Protein AF-A0A0B1T3U5-F1 (afdb_monomer_lite)

Foldseek 3Di:
DAPPVRHDDDPDLVSCCVVPNDLVSLQVVLVVVLVVVDDPVQVVCCVPVVGGQDDLVSLCSDQNPSHSNPDPVVSVVSVVVVVCVVDPPPDDPVVCVVVVVVVVVVVVVVVVVVVVVVVVVVVVVQADDEDEDEEDEDDDDPPPEDEEEDHEYEQYEYEDEYQEDDEYEYDEYEQYEYEYEYQYYAEYEYEEYENYEYAYEYQEDHEYEYYEYENYEYHYEYQDDAEYEYDEYELYEYEYEYQEDYEYEYDEYENYEYEYEYQADDEYHDDEYYNYEYEYEYAHDDDYDDDDYDNYYYHYDYPPPD

Sequence (306 aa):
MRGKDGTPLYFTKKNVTDLFGDPEKHKIETFESLDKSYTPEQKDDLDKQGYAFLDDKQLDIVYGANSPYKKKDSLRMFKKMRRLRDDPHHMSTIGLAILCLQLWSLFSSIRALAEAKKFRVRQKDIVSSPFILSPLTFASEPLSNTFIVLSPLVLSPITLSPAVLGPIILSPWVFIPLVLSPRVLSPLIVSPLIFSPIILSPLVLHPLILVPGIFNPIVLSPLVLSPFILSPQVFTPVILSPMVLNPLILTPMAGSPLILSPFVLSPIILSPQFLFAVVLSPYALSPLVESKLIASEVVLSPSWLS

Structure (mmCIF, N/CA/C/O backbone):
data_AF-A0A0B1T3U5-F1
#
_entry.id   AF-A0A0B1T3U5-F1
#
loop_
_atom_site.group_PDB
_atom_site.id
_atom_site.type_symbol
_atom_site.label_atom_id
_atom_site.label_alt_id
_atom_site.label_comp_id
_atom_site.label_asym_id
_atom_site.label_entity_id
_atom_site.label_seq_id
_atom_site.pdbx_PDB_ins_code
_atom_site.Cartn_x
_atom_site.Cartn_y
_atom_site.Cartn_z
_atom_site.occupancy
_atom_site.B_iso_or_equiv
_atom_site.auth_seq_id
_atom_site.auth_comp_id
_atom_site.auth_asym_id
_atom_site.auth_atom_id
_atom_site.pdbx_PDB_model_num
ATOM 1 N N . MET A 1 1 ? -23.174 17.911 22.497 1.00 48.41 1 MET A N 1
ATOM 2 C CA . MET A 1 1 ? -24.419 17.747 21.713 1.00 48.41 1 MET A CA 1
ATOM 3 C C . MET A 1 1 ? -25.377 18.857 22.118 1.00 48.41 1 MET A C 1
ATOM 5 O O . MET A 1 1 ? -25.485 19.126 23.309 1.00 48.41 1 MET A O 1
ATOM 9 N N . ARG A 1 2 ? -25.988 19.562 21.163 1.00 49.97 2 ARG A N 1
ATOM 10 C CA . ARG A 1 2 ? -27.007 20.592 21.434 1.00 49.97 2 ARG A CA 1
ATOM 11 C C . ARG A 1 2 ? -28.365 20.036 21.008 1.00 49.97 2 ARG A C 1
ATOM 13 O O . ARG A 1 2 ? -28.418 19.312 20.015 1.00 49.97 2 ARG A O 1
ATOM 20 N N . GLY A 1 3 ? -29.410 20.299 21.791 1.00 58.47 3 GLY A N 1
ATOM 21 C CA . GLY A 1 3 ? -30.776 19.881 21.456 1.00 58.47 3 GLY A CA 1
ATOM 22 C C . GLY A 1 3 ? -31.325 20.643 20.245 1.00 58.47 3 GLY A C 1
ATOM 23 O O . GLY A 1 3 ? -30.671 21.564 19.750 1.00 58.47 3 GLY A O 1
ATOM 24 N N . LYS A 1 4 ? -32.537 20.291 19.787 1.00 54.88 4 LYS A N 1
ATOM 25 C CA . LYS A 1 4 ? -33.240 21.005 18.698 1.00 54.88 4 LYS A CA 1
ATOM 26 C C . LYS A 1 4 ? -33.392 22.513 18.963 1.00 54.88 4 LYS A C 1
ATOM 28 O O . LYS A 1 4 ? -33.436 23.280 18.010 1.00 54.88 4 LYS A O 1
ATOM 33 N N . ASP A 1 5 ? -33.337 22.924 20.229 1.00 60.47 5 ASP A N 1
ATOM 34 C CA . ASP A 1 5 ? -33.494 24.315 20.673 1.00 60.47 5 ASP A CA 1
ATOM 35 C C . ASP A 1 5 ? -32.151 25.048 20.886 1.00 60.47 5 ASP A C 1
ATOM 37 O O . ASP A 1 5 ? -32.096 26.125 21.474 1.00 60.47 5 ASP A O 1
ATOM 41 N N . GLY A 1 6 ? -31.027 24.461 20.453 1.00 58.41 6 GLY A N 1
ATOM 42 C CA . GLY A 1 6 ? -29.706 25.103 20.499 1.00 58.41 6 GLY A CA 1
ATOM 43 C C . GLY A 1 6 ? -29.059 25.195 21.889 1.00 58.41 6 GLY A C 1
ATOM 44 O O . GLY A 1 6 ? -27.899 25.608 21.993 1.00 58.41 6 GLY A O 1
ATOM 45 N N . THR A 1 7 ? -29.745 24.758 22.946 1.00 58.41 7 THR A N 1
ATOM 46 C CA . THR A 1 7 ? -29.208 24.680 24.309 1.00 58.41 7 THR A CA 1
ATOM 47 C C . THR A 1 7 ? -28.202 23.525 24.449 1.00 58.41 7 THR A C 1
ATOM 49 O O . THR A 1 7 ? -28.396 22.439 23.882 1.00 58.41 7 THR A O 1
ATOM 52 N N . PRO A 1 8 ? -27.078 23.730 25.167 1.00 55.16 8 PRO A N 1
ATOM 53 C CA . PRO A 1 8 ? -26.148 22.650 25.472 1.00 55.16 8 PRO A CA 1
ATOM 54 C C . PRO A 1 8 ? -26.849 21.614 26.354 1.00 55.16 8 PRO A C 1
ATOM 56 O O . PRO A 1 8 ? -27.333 21.936 27.437 1.00 55.16 8 PRO A O 1
ATOM 59 N N . LEU A 1 9 ? -26.905 20.365 25.884 1.00 56.16 9 LEU A N 1
ATOM 60 C CA . LEU A 1 9 ? -27.490 19.261 26.639 1.00 56.16 9 LEU A CA 1
ATOM 61 C C . LEU A 1 9 ? -26.561 18.912 27.802 1.00 56.16 9 LEU A C 1
ATOM 63 O O . LEU A 1 9 ? -25.554 18.227 27.622 1.00 56.16 9 LEU A O 1
ATOM 67 N N . TYR A 1 10 ? -26.895 19.394 28.994 1.00 59.06 10 TYR A N 1
ATOM 68 C CA . TYR A 1 10 ? -26.364 18.857 30.237 1.00 59.06 10 TYR A CA 1
ATOM 69 C C . TYR A 1 10 ? -27.300 17.740 30.713 1.00 59.06 10 TYR A C 1
ATOM 71 O O . TYR A 1 10 ? -28.503 17.951 30.890 1.00 59.06 10 TYR A O 1
ATOM 79 N N . PHE A 1 11 ? -26.754 16.538 30.901 1.00 54.34 11 PHE A N 1
ATOM 80 C CA . PHE A 1 11 ? -27.486 15.389 31.433 1.00 54.34 11 PHE A CA 1
ATOM 81 C C . PHE A 1 11 ? -27.660 15.547 32.949 1.00 54.34 11 PHE A C 1
ATOM 83 O O . PHE A 1 11 ? -26.990 14.896 33.745 1.00 54.34 11 PHE A O 1
ATOM 90 N N . THR A 1 12 ? -28.532 16.461 33.369 1.00 61.25 12 THR A N 1
ATOM 91 C CA . THR A 1 12 ? -29.028 16.497 34.750 1.00 61.25 12 THR A CA 1
ATOM 92 C C . THR A 1 12 ? -30.277 15.628 34.859 1.00 61.25 12 THR A C 1
ATOM 94 O O . THR A 1 12 ? -31.020 15.473 33.890 1.00 61.25 12 THR A O 1
ATOM 97 N N . LYS A 1 13 ? -30.532 15.066 36.051 1.00 57.66 13 LYS A N 1
ATOM 98 C CA . LYS A 1 13 ? -31.668 14.155 36.298 1.00 57.66 13 LYS A CA 1
ATOM 99 C C . LYS A 1 13 ? -32.999 14.718 35.780 1.00 57.66 13 LYS A C 1
ATOM 101 O O . LYS A 1 13 ? -33.775 13.986 35.186 1.00 57.66 13 LYS A O 1
ATOM 106 N N . LYS A 1 14 ? -33.226 16.026 35.944 1.00 61.25 14 LYS A N 1
ATOM 107 C CA . LYS A 1 14 ? -34.438 16.717 35.472 1.00 61.25 14 LYS A CA 1
ATOM 108 C C . LYS A 1 14 ? -34.527 16.740 33.936 1.00 61.25 14 LYS A C 1
ATOM 110 O O . LYS A 1 14 ? -35.497 16.232 33.395 1.00 61.25 14 LYS A O 1
ATOM 115 N N . ASN A 1 15 ? -33.456 17.152 33.249 1.00 61.25 15 ASN A N 1
ATOM 116 C CA . ASN A 1 15 ? -33.403 17.213 31.780 1.00 61.25 15 ASN A CA 1
ATOM 117 C C . ASN A 1 15 ? -33.600 15.857 31.090 1.00 61.25 15 ASN A C 1
ATOM 119 O O . ASN A 1 15 ? -34.191 15.796 30.020 1.00 61.25 15 ASN A O 1
ATOM 123 N N . VAL A 1 16 ? -33.086 14.763 31.661 1.00 62.81 16 VAL A N 1
ATOM 124 C CA . VAL A 1 16 ? -33.236 13.433 31.040 1.00 62.81 16 VAL A CA 1
ATOM 125 C C . VAL A 1 16 ? -34.673 12.932 31.129 1.00 62.81 16 VAL A C 1
ATOM 127 O O . VAL A 1 16 ? -35.155 12.317 30.181 1.00 62.81 16 VAL A O 1
ATOM 130 N N . THR A 1 17 ? -35.358 13.233 32.235 1.00 60.62 17 THR A N 1
ATOM 131 C CA . THR A 1 17 ? -36.769 12.867 32.419 1.00 60.62 17 THR A CA 1
ATOM 132 C C . THR A 1 17 ? -37.642 13.559 31.374 1.00 60.62 17 THR A C 1
ATOM 134 O O . THR A 1 17 ? -38.456 12.903 30.733 1.00 60.62 17 THR A O 1
ATOM 137 N N . ASP A 1 18 ? -37.393 14.849 31.134 1.00 64.06 18 ASP A N 1
ATOM 138 C CA . ASP A 1 18 ? -38.153 15.647 30.166 1.00 64.06 18 ASP A CA 1
ATOM 139 C C . ASP A 1 18 ? -37.863 15.243 28.707 1.00 64.06 18 ASP A C 1
ATOM 141 O O . ASP A 1 18 ? -38.729 15.360 27.843 1.00 64.06 18 ASP A O 1
ATOM 145 N N . LEU A 1 19 ? -36.652 14.746 28.420 1.00 65.69 19 LEU A N 1
ATOM 146 C CA . LEU A 1 19 ? -36.213 14.403 27.061 1.00 65.69 19 LEU A CA 1
ATOM 147 C C . LEU A 1 19 ? -36.483 12.952 26.651 1.00 65.69 19 LEU A C 1
ATOM 149 O O . LEU A 1 19 ? -36.665 12.687 25.463 1.00 65.69 19 LEU A O 1
ATOM 153 N N . PHE A 1 20 ? -36.454 12.011 27.595 1.00 65.00 20 PHE A N 1
ATOM 154 C CA . PHE A 1 20 ? -36.497 10.577 27.290 1.00 65.00 20 PHE A CA 1
ATOM 155 C C . PHE A 1 20 ? -37.575 9.809 28.063 1.00 65.00 20 PHE A C 1
ATOM 157 O O . PHE A 1 20 ? -37.917 8.702 27.663 1.00 65.00 20 PHE A O 1
ATOM 164 N N . GLY A 1 21 ? -38.161 10.411 29.101 1.00 76.25 21 GLY A N 1
ATOM 165 C CA . GLY A 1 21 ? -39.231 9.823 29.899 1.00 76.25 21 GLY A CA 1
ATOM 166 C C . GLY A 1 21 ? -38.758 9.095 31.161 1.00 76.25 21 GLY A C 1
ATOM 167 O O . GLY A 1 21 ? -37.566 8.950 31.452 1.00 76.25 21 GLY A O 1
ATOM 168 N N . ASP A 1 22 ? -39.738 8.608 31.922 1.00 74.81 22 ASP A N 1
ATOM 169 C CA . ASP A 1 22 ? -39.537 7.876 33.177 1.00 74.81 22 ASP A CA 1
ATOM 170 C C . ASP A 1 22 ? -38.702 6.574 33.082 1.00 74.81 22 ASP A C 1
ATOM 172 O O . ASP A 1 22 ? -37.965 6.288 34.035 1.00 74.81 22 ASP A O 1
ATOM 176 N N . PRO A 1 23 ? -38.732 5.771 31.991 1.00 76.81 23 PRO A N 1
ATOM 177 C CA . PRO A 1 23 ? -37.959 4.528 31.952 1.00 76.81 23 PRO A CA 1
ATOM 178 C C . PRO A 1 23 ? -36.443 4.770 31.892 1.00 76.81 23 PRO A C 1
ATOM 180 O O . PRO A 1 23 ? -35.663 4.004 32.466 1.00 76.81 23 PRO A O 1
ATOM 183 N N . GLU A 1 24 ? -36.001 5.836 31.230 1.00 76.75 24 GLU A N 1
ATOM 184 C CA . GLU A 1 24 ? -34.592 6.218 31.111 1.00 76.75 24 GLU A CA 1
ATOM 185 C C . GLU A 1 24 ? -34.055 6.803 32.412 1.00 76.75 24 GLU A C 1
ATOM 187 O O . GLU A 1 24 ? -32.925 6.495 32.804 1.00 76.75 24 GLU A O 1
ATOM 192 N N . LYS A 1 25 ? -34.889 7.559 33.130 1.00 81.19 25 LYS A N 1
ATOM 193 C CA . LYS A 1 25 ? -34.587 8.001 34.493 1.00 81.19 25 LYS A CA 1
ATOM 194 C C . LYS A 1 25 ? -34.346 6.804 35.414 1.00 81.19 25 LYS A C 1
ATOM 196 O O . LYS A 1 25 ? -33.320 6.762 36.092 1.00 81.19 25 LYS A O 1
ATOM 201 N N . HIS A 1 26 ? -35.221 5.798 35.366 1.00 82.44 26 HIS A N 1
ATOM 202 C CA . HIS A 1 26 ? -35.088 4.595 36.195 1.00 82.44 26 HIS A CA 1
ATOM 203 C C . HIS A 1 26 ? -33.785 3.831 35.912 1.00 82.44 26 HIS A C 1
ATOM 205 O O . HIS A 1 26 ? -33.111 3.377 36.834 1.00 82.44 26 HIS A O 1
ATOM 211 N N . LYS A 1 27 ? -33.350 3.749 34.644 1.00 84.06 27 LYS A N 1
ATOM 212 C CA . LYS A 1 27 ? -32.049 3.147 34.278 1.00 84.06 27 LYS A CA 1
ATOM 213 C C . LYS A 1 27 ? -30.881 3.882 34.934 1.00 84.06 27 LYS A C 1
ATOM 215 O O . LYS A 1 27 ? -29.995 3.236 35.493 1.00 84.06 27 LYS A O 1
ATOM 220 N N . ILE A 1 28 ? -30.882 5.211 34.897 1.00 83.12 28 ILE A N 1
ATOM 221 C CA . ILE A 1 28 ? -29.816 6.021 35.500 1.00 83.12 28 ILE A CA 1
ATOM 222 C C . ILE A 1 28 ? -29.807 5.852 37.020 1.00 83.12 28 ILE A C 1
ATOM 224 O O . ILE A 1 28 ? -28.748 5.618 37.598 1.00 83.12 28 ILE A O 1
ATOM 228 N N . GLU A 1 29 ? -30.976 5.892 37.660 1.00 85.56 29 GLU A N 1
ATOM 229 C CA . GLU A 1 29 ? -31.102 5.711 39.111 1.00 85.56 29 GLU A CA 1
ATOM 230 C C . GLU A 1 29 ? -30.612 4.330 39.565 1.00 85.56 29 GLU A C 1
ATOM 232 O O . GLU A 1 29 ? -29.943 4.225 40.600 1.00 85.56 29 GLU A O 1
ATOM 237 N N . THR A 1 30 ? -30.858 3.279 38.772 1.00 86.38 30 THR A N 1
ATOM 238 C CA . THR A 1 30 ? -30.321 1.945 39.080 1.00 86.38 30 THR A CA 1
ATOM 239 C C . THR A 1 30 ? -28.797 1.881 39.006 1.00 86.38 30 THR A C 1
ATOM 241 O O . THR A 1 30 ? -28.180 1.318 39.909 1.00 86.38 30 THR A O 1
ATOM 244 N N . PHE A 1 31 ? -28.167 2.492 37.996 1.00 87.00 31 PHE A N 1
ATOM 245 C CA . PHE A 1 31 ? -26.703 2.503 37.888 1.00 87.00 31 PHE A CA 1
ATOM 246 C C . PHE A 1 31 ? -26.032 3.429 38.901 1.00 87.00 31 PHE A C 1
ATOM 248 O O . PHE A 1 31 ? -24.963 3.098 39.397 1.00 87.00 31 PHE A O 1
ATOM 255 N N . GLU A 1 32 ? -26.662 4.542 39.272 1.00 86.69 32 GLU A N 1
ATOM 256 C CA . GLU A 1 32 ? -26.171 5.397 40.356 1.00 86.69 32 GLU A CA 1
ATOM 257 C C . GLU A 1 32 ? -26.239 4.673 41.708 1.00 86.69 32 GLU A C 1
ATOM 259 O O . GLU A 1 32 ? -25.318 4.760 42.520 1.00 86.69 32 GLU A O 1
ATOM 264 N N . SER A 1 33 ? -27.324 3.933 41.951 1.00 88.69 33 SER A N 1
ATOM 265 C CA . SER A 1 33 ? -27.459 3.105 43.156 1.00 88.69 33 SER A CA 1
ATOM 266 C C . SER A 1 33 ? -26.422 1.981 43.189 1.00 88.69 33 SER A C 1
ATOM 268 O O . SER A 1 33 ? -25.886 1.678 44.254 1.00 88.69 33 SER A O 1
ATOM 270 N N . LEU A 1 34 ? -26.102 1.401 42.027 1.00 90.62 34 LEU A N 1
ATOM 271 C CA . LEU A 1 34 ? -25.037 0.411 41.884 1.00 90.62 34 LEU A CA 1
ATOM 272 C C . LEU A 1 34 ? -23.655 1.025 42.150 1.00 90.62 34 LEU A C 1
ATOM 274 O O . LEU A 1 34 ? -22.892 0.468 42.932 1.00 90.62 34 LEU A O 1
ATOM 278 N N . ASP A 1 35 ? -23.354 2.186 41.571 1.00 87.88 35 ASP A N 1
ATOM 279 C CA . ASP A 1 35 ? -22.057 2.855 41.727 1.00 87.88 35 ASP A CA 1
ATOM 280 C C . ASP A 1 35 ? -21.763 3.231 43.189 1.00 87.88 35 ASP A C 1
ATOM 282 O O . ASP A 1 35 ? -20.662 3.029 43.709 1.00 87.88 35 ASP A O 1
ATOM 286 N N . LYS A 1 36 ? -22.797 3.679 43.910 1.00 90.12 36 LYS A N 1
ATOM 287 C CA . LYS A 1 36 ? -22.716 3.940 45.356 1.00 90.12 36 LYS A CA 1
ATOM 288 C C . LYS A 1 36 ? -22.484 2.681 46.187 1.00 90.12 36 LYS A C 1
ATOM 290 O O . LYS A 1 36 ? -21.986 2.786 47.303 1.00 90.12 36 LYS A O 1
ATOM 295 N N . SER A 1 37 ? -22.854 1.513 45.670 1.00 91.62 37 SER A N 1
ATOM 296 C CA . SER A 1 37 ? -22.718 0.240 46.378 1.00 91.62 37 SER A CA 1
ATOM 297 C C . SER A 1 37 ? -21.348 -0.425 46.207 1.00 91.62 37 SER A C 1
ATOM 299 O O . SER A 1 37 ? -21.117 -1.449 46.848 1.00 91.62 37 SER A O 1
ATOM 301 N N . TYR A 1 38 ? -20.454 0.116 45.367 1.00 90.56 38 TYR A N 1
ATOM 302 C CA . TYR A 1 38 ? -19.134 -0.471 45.125 1.00 90.56 38 TYR A CA 1
ATOM 303 C C . TYR A 1 38 ? -18.175 -0.316 46.303 1.00 90.56 38 TYR A C 1
ATOM 305 O O . TYR A 1 38 ? -18.030 0.767 46.878 1.00 90.56 38 TYR A O 1
ATOM 313 N N . THR A 1 39 ? -17.453 -1.397 46.599 1.00 91.69 39 THR A N 1
ATOM 314 C CA . THR A 1 39 ? -16.325 -1.378 47.534 1.00 91.69 39 THR A CA 1
ATOM 315 C C . THR A 1 39 ? -15.120 -0.659 46.911 1.00 91.69 39 THR A C 1
ATOM 317 O O . THR A 1 39 ? -15.019 -0.562 45.684 1.00 91.69 39 THR A O 1
ATOM 320 N N . PRO A 1 40 ? -14.182 -0.133 47.722 1.00 89.81 40 PRO A N 1
ATOM 321 C CA . PRO A 1 40 ? -12.972 0.502 47.194 1.00 89.81 40 PRO A CA 1
ATOM 322 C C . PRO A 1 40 ? -12.134 -0.452 46.328 1.00 89.81 40 PRO A C 1
ATOM 324 O O . PRO A 1 40 ? -11.588 -0.020 45.319 1.00 89.81 40 PRO A O 1
ATOM 327 N N . GLU A 1 41 ? -12.100 -1.744 46.661 1.00 87.12 41 GLU A N 1
ATOM 328 C CA . GLU A 1 41 ? -11.426 -2.778 45.860 1.00 87.12 41 GLU A CA 1
ATOM 329 C C . GLU A 1 41 ? -12.082 -2.954 44.485 1.00 87.12 41 GLU A C 1
ATOM 331 O O . GLU A 1 41 ? -11.396 -2.974 43.471 1.00 87.12 41 GLU A O 1
ATOM 336 N N . GLN A 1 42 ? -13.418 -2.988 44.425 1.00 87.62 42 GLN A N 1
ATOM 337 C CA . GLN A 1 42 ? -14.145 -3.068 43.154 1.00 87.62 42 GLN A CA 1
ATOM 338 C C . GLN A 1 42 ? -13.916 -1.831 42.276 1.00 87.62 42 GLN A C 1
ATOM 340 O O . GLN A 1 42 ? -13.892 -1.946 41.052 1.00 87.62 42 GLN A O 1
ATOM 345 N N . LYS A 1 43 ? -13.750 -0.648 42.880 1.00 89.00 43 LYS A N 1
ATOM 346 C CA . LYS A 1 43 ? -13.416 0.580 42.142 1.00 89.00 43 LYS A CA 1
ATOM 347 C C . LYS A 1 43 ? -12.006 0.518 41.558 1.00 89.00 43 LYS A C 1
ATOM 349 O O . LYS A 1 43 ? -11.827 0.842 40.390 1.00 89.00 43 LYS A O 1
ATOM 354 N N . ASP A 1 44 ? -11.041 0.030 42.331 1.00 88.31 44 ASP A N 1
ATOM 355 C CA . ASP A 1 44 ? -9.672 -0.188 41.851 1.00 88.31 44 ASP A CA 1
ATOM 356 C C . ASP A 1 44 ? -9.616 -1.251 40.734 1.00 88.31 44 ASP A C 1
ATOM 358 O O . ASP A 1 44 ? -8.938 -1.061 39.722 1.00 88.31 44 ASP A O 1
ATOM 362 N N . ASP A 1 45 ? -10.396 -2.331 40.849 1.00 83.50 45 ASP A N 1
ATOM 363 C CA . ASP A 1 45 ? -10.549 -3.336 39.788 1.00 83.50 45 ASP A CA 1
ATOM 364 C C . ASP A 1 45 ? -11.186 -2.752 38.518 1.00 83.50 45 ASP A C 1
ATOM 366 O O . ASP A 1 45 ? -10.746 -3.060 37.407 1.00 83.50 45 ASP A O 1
ATOM 370 N N . LEU A 1 46 ? -12.181 -1.872 38.656 1.00 83.12 46 LEU A N 1
ATOM 371 C CA . LEU A 1 46 ? -12.773 -1.150 37.527 1.00 83.12 46 LEU A CA 1
ATOM 372 C C . LEU A 1 46 ? -11.744 -0.260 36.824 1.00 83.12 46 LEU A C 1
ATOM 374 O O . LEU A 1 46 ? -11.673 -0.288 35.595 1.00 83.12 46 LEU A O 1
ATOM 378 N N . ASP A 1 47 ? -10.920 0.465 37.577 1.00 82.81 47 ASP A N 1
ATOM 379 C CA . ASP A 1 47 ? -9.899 1.355 37.016 1.00 82.81 47 ASP A CA 1
ATOM 380 C C . ASP A 1 47 ? -8.764 0.574 36.331 1.00 82.81 47 ASP A C 1
ATOM 382 O O . ASP A 1 47 ? -8.275 0.973 35.268 1.00 82.81 47 ASP A O 1
ATOM 386 N N . LYS A 1 48 ? -8.358 -0.571 36.898 1.00 82.94 48 LYS A N 1
ATOM 387 C CA . LYS A 1 48 ? -7.253 -1.395 36.374 1.00 82.94 48 LYS A CA 1
ATOM 388 C C . LYS A 1 48 ? -7.676 -2.354 35.265 1.00 82.94 48 LYS A C 1
ATOM 390 O O . LYS A 1 48 ? -6.990 -2.461 34.246 1.00 82.94 48 LYS A O 1
ATOM 395 N N . GLN A 1 49 ? -8.761 -3.095 35.474 1.00 79.50 49 GLN A N 1
ATOM 396 C CA . GLN A 1 49 ? -9.197 -4.201 34.612 1.00 79.50 49 GLN A CA 1
ATOM 397 C C . GLN A 1 49 ? -10.345 -3.797 33.675 1.00 79.50 49 GLN A C 1
ATOM 399 O O . GLN A 1 49 ? -10.593 -4.476 32.676 1.00 79.50 49 GLN A O 1
ATOM 404 N N . GLY A 1 50 ? -11.043 -2.693 33.964 1.00 76.50 50 GLY A N 1
ATOM 405 C CA . GLY A 1 50 ? -12.233 -2.263 33.224 1.00 76.50 50 GLY A CA 1
ATOM 406 C C . GLY A 1 50 ? -13.503 -3.042 33.583 1.00 76.50 50 GLY A C 1
ATOM 407 O O . GLY A 1 50 ? -14.542 -2.826 32.959 1.00 76.50 50 GLY A O 1
ATOM 408 N N . TYR A 1 51 ? -13.438 -3.955 34.555 1.00 79.81 51 TYR A N 1
ATOM 409 C CA . TYR A 1 51 ? -14.581 -4.696 35.085 1.00 79.81 51 TYR A CA 1
ATOM 410 C C . TYR A 1 51 ? -14.363 -5.021 36.566 1.00 79.81 51 TYR A C 1
ATOM 412 O O . TYR A 1 51 ? -13.234 -5.203 37.003 1.00 79.81 51 TYR A O 1
ATOM 420 N N . ALA A 1 52 ? -15.457 -5.162 37.314 1.00 83.31 52 ALA A N 1
ATOM 421 C CA . ALA A 1 52 ? -15.443 -5.679 38.678 1.00 83.31 52 ALA A CA 1
ATOM 422 C C . ALA A 1 52 ? -16.550 -6.717 38.865 1.00 83.31 52 ALA A C 1
ATOM 424 O O . ALA A 1 52 ? -17.610 -6.656 38.232 1.00 83.31 52 ALA A O 1
ATOM 425 N N . PHE A 1 53 ? -16.300 -7.691 39.735 1.00 84.19 53 PHE A N 1
ATOM 426 C CA . PHE A 1 53 ? -17.297 -8.699 40.068 1.00 84.19 53 PHE A CA 1
ATOM 427 C C . PHE A 1 53 ? -18.308 -8.151 41.071 1.00 84.19 53 PHE A C 1
ATOM 429 O O . PHE A 1 53 ? -17.925 -7.666 42.131 1.00 84.19 53 PHE A O 1
ATOM 436 N N . LEU A 1 54 ? -19.594 -8.286 40.744 1.00 85.56 54 LEU A N 1
ATOM 437 C CA . LEU A 1 54 ? -20.698 -7.818 41.577 1.00 85.56 54 LEU A CA 1
ATOM 438 C C . LEU A 1 54 ? -21.054 -8.803 42.698 1.00 85.56 54 LEU A C 1
ATOM 440 O O . LEU A 1 54 ? -21.018 -10.022 42.512 1.00 85.56 54 LEU A O 1
ATOM 444 N N . ASP A 1 55 ? -21.492 -8.251 43.825 1.00 86.94 55 ASP A N 1
ATOM 445 C CA . ASP A 1 55 ? -22.123 -8.975 44.922 1.00 86.94 55 ASP A CA 1
ATOM 446 C C . ASP A 1 55 ? -23.579 -9.362 44.618 1.00 86.94 55 ASP A C 1
ATOM 448 O O . ASP A 1 55 ? -24.233 -8.780 43.764 1.00 86.94 55 ASP A O 1
ATOM 452 N N . ASP A 1 56 ? -24.153 -10.293 45.382 1.00 85.62 56 ASP A N 1
ATOM 453 C CA . ASP A 1 56 ? -25.529 -10.780 45.235 1.00 85.62 56 ASP A CA 1
ATOM 454 C C . ASP A 1 56 ? -26.529 -9.642 45.399 1.00 85.62 56 ASP A C 1
ATOM 456 O O . ASP A 1 56 ? -27.483 -9.533 44.632 1.00 85.62 56 ASP A O 1
ATOM 460 N N . LYS A 1 57 ? -26.262 -8.757 46.366 1.00 87.75 57 LYS A N 1
ATOM 461 C CA . LYS A 1 57 ? -27.051 -7.545 46.590 1.00 87.75 57 LYS A CA 1
ATOM 462 C C . LYS A 1 57 ? -26.937 -6.591 45.399 1.00 87.75 57 LYS A C 1
ATOM 464 O O . LYS A 1 57 ? -27.940 -6.034 44.974 1.00 87.75 57 LYS A O 1
ATOM 469 N N . GLN A 1 58 ? -25.739 -6.446 44.830 1.00 90.44 58 GLN A N 1
ATOM 470 C CA . GLN A 1 58 ? -25.473 -5.586 43.671 1.00 90.44 58 GLN A CA 1
ATOM 471 C C . GLN A 1 58 ? -26.106 -6.150 42.385 1.00 90.44 58 GLN A C 1
ATOM 473 O O . GLN A 1 58 ? -26.697 -5.417 41.595 1.00 90.44 58 GLN A O 1
ATOM 478 N N . LEU A 1 59 ? -26.074 -7.471 42.201 1.00 87.62 59 LEU A N 1
ATOM 479 C CA . LEU A 1 59 ? -26.758 -8.177 41.117 1.00 87.62 59 LEU A CA 1
ATOM 480 C C . LEU A 1 59 ? -28.277 -8.028 41.215 1.00 87.62 59 LEU A C 1
ATOM 482 O O . LEU A 1 59 ? -28.939 -7.867 40.189 1.00 87.62 59 LEU A O 1
ATOM 486 N N . ASP A 1 60 ? -28.827 -8.043 42.429 1.00 88.56 60 ASP A N 1
ATOM 487 C CA . ASP A 1 60 ? -30.252 -7.808 42.659 1.00 88.56 60 ASP A CA 1
ATOM 488 C C . ASP A 1 60 ? -30.658 -6.355 42.337 1.00 88.56 60 ASP A C 1
ATOM 490 O O . ASP A 1 60 ? -31.779 -6.138 41.878 1.00 88.56 60 ASP A O 1
ATOM 494 N N . ILE A 1 61 ? -29.760 -5.368 42.466 1.00 88.94 61 ILE A N 1
ATOM 495 C CA . ILE A 1 61 ? -30.018 -3.980 42.024 1.00 88.94 61 ILE A CA 1
ATOM 496 C C . ILE A 1 61 ? -30.184 -3.913 40.498 1.00 88.94 61 ILE A C 1
ATOM 498 O O . ILE A 1 61 ? -31.069 -3.213 40.005 1.00 88.94 61 ILE A O 1
ATOM 502 N N . VAL A 1 62 ? -29.365 -4.653 39.743 1.00 89.00 62 VAL A N 1
ATOM 503 C CA . VAL A 1 62 ? -29.340 -4.576 38.270 1.00 89.00 62 VAL A CA 1
ATOM 504 C C . VAL A 1 62 ? -30.350 -5.504 37.610 1.00 89.00 62 VAL A C 1
ATOM 506 O O . VAL A 1 62 ? -30.975 -5.104 36.638 1.00 89.00 62 VAL A O 1
ATOM 509 N N . TYR A 1 63 ? -30.509 -6.734 38.102 1.00 89.06 63 TYR A N 1
ATOM 510 C CA . TYR A 1 63 ? -31.349 -7.765 37.473 1.00 89.06 63 TYR A CA 1
ATOM 511 C C . TYR A 1 63 ? -32.592 -8.132 38.292 1.00 89.06 63 TYR A C 1
ATOM 513 O O . TYR A 1 63 ? -33.391 -8.971 37.859 1.00 89.06 63 TYR A O 1
ATOM 521 N N . GLY A 1 64 ? -32.764 -7.537 39.475 1.00 86.19 64 GLY A N 1
ATOM 522 C CA . GLY A 1 64 ? -33.882 -7.822 40.367 1.00 86.19 64 GLY A CA 1
ATOM 523 C C . GLY A 1 64 ? -35.223 -7.327 39.836 1.00 86.19 64 GLY A C 1
ATOM 524 O O . GLY A 1 64 ? -35.326 -6.651 38.810 1.00 86.19 64 GLY A O 1
ATOM 525 N N . ALA A 1 65 ? -36.288 -7.667 40.563 1.00 83.38 65 ALA A N 1
ATOM 526 C CA . ALA A 1 65 ? -37.664 -7.416 40.137 1.00 83.38 65 ALA A CA 1
ATOM 527 C C . ALA A 1 65 ? -38.004 -5.928 39.937 1.00 83.38 65 ALA A C 1
ATOM 529 O O . ALA A 1 65 ? -38.903 -5.638 39.149 1.00 83.38 65 ALA A O 1
ATOM 530 N N . ASN A 1 66 ? -37.272 -5.034 40.610 1.00 81.25 66 ASN A N 1
ATOM 531 C CA . ASN A 1 66 ? -37.486 -3.586 40.603 1.00 81.25 66 ASN A CA 1
ATOM 532 C C . ASN A 1 66 ? -36.591 -2.848 39.595 1.00 81.25 66 ASN A C 1
ATOM 534 O O . ASN A 1 66 ? -36.647 -1.627 39.515 1.00 81.25 66 ASN A O 1
ATOM 538 N N . SER A 1 67 ? -35.754 -3.563 38.842 1.00 84.56 67 SER A N 1
ATOM 539 C CA . SER A 1 67 ? -34.813 -2.975 37.887 1.00 84.56 67 SER A CA 1
ATOM 540 C C . SER A 1 67 ? -35.398 -2.928 36.466 1.00 84.56 67 SER A C 1
ATOM 542 O O . SER A 1 67 ? -36.174 -3.814 36.089 1.00 84.56 67 SER A O 1
ATOM 544 N N . PRO A 1 68 ? -35.000 -1.956 35.627 1.00 83.19 68 PRO A N 1
ATOM 545 C CA . PRO A 1 68 ? -35.402 -1.924 34.222 1.00 83.19 68 PRO A CA 1
ATOM 546 C C . PRO A 1 68 ? -34.768 -3.064 33.405 1.00 83.19 68 PRO A C 1
ATOM 548 O O . PRO A 1 68 ? -35.238 -3.364 32.310 1.00 83.19 68 PRO A O 1
ATOM 551 N N . TYR A 1 69 ? -33.737 -3.736 33.935 1.00 83.00 69 TYR A N 1
ATOM 552 C CA . TYR A 1 69 ? -33.058 -4.872 33.298 1.00 83.00 69 TYR A CA 1
ATOM 553 C C . TYR A 1 69 ? -33.479 -6.232 33.874 1.00 83.00 69 TYR A C 1
ATOM 555 O O . TYR A 1 69 ? -32.749 -7.219 33.756 1.00 83.00 69 TYR A O 1
ATOM 563 N N . LYS A 1 70 ? -34.676 -6.309 34.467 1.00 84.19 70 LYS A N 1
ATOM 564 C CA . LYS A 1 70 ? -35.246 -7.518 35.073 1.00 84.19 70 LYS A CA 1
ATOM 565 C C . LYS A 1 70 ? -35.143 -8.740 34.154 1.00 84.19 70 LYS A C 1
ATOM 567 O O . LYS A 1 70 ? -35.896 -8.884 33.190 1.00 84.19 70 LYS A O 1
ATOM 572 N N . LYS A 1 71 ? -34.2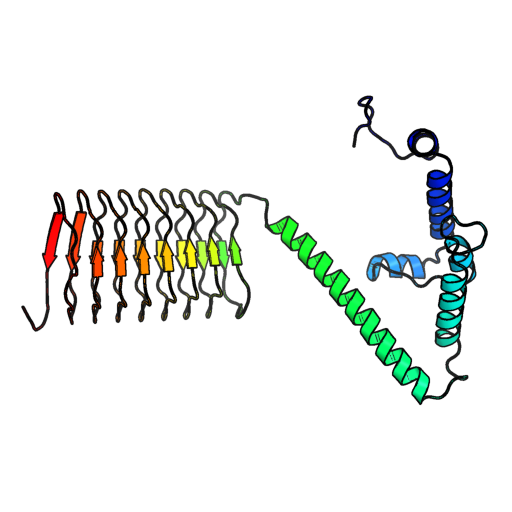63 -9.678 34.515 1.00 86.50 71 LYS A N 1
ATOM 573 C CA . LYS A 1 71 ? -34.118 -10.991 33.867 1.00 86.50 71 LYS A CA 1
ATOM 574 C C . LYS A 1 71 ? -33.880 -12.067 34.921 1.00 86.50 71 LYS A C 1
ATOM 576 O O . LYS A 1 71 ? -32.777 -12.205 35.450 1.00 86.50 71 LYS A O 1
ATOM 581 N N . LYS A 1 72 ? -34.926 -12.849 35.214 1.00 81.69 72 LYS A N 1
ATOM 582 C CA . LYS A 1 72 ? -34.897 -13.900 36.248 1.00 81.69 72 LYS A CA 1
ATOM 583 C C . LYS A 1 72 ? -33.852 -14.982 35.949 1.00 81.69 72 LYS A C 1
ATOM 585 O O . LYS A 1 72 ? -33.158 -15.422 36.863 1.00 81.69 72 LYS A O 1
ATOM 590 N N . ASP A 1 73 ? -33.704 -15.357 34.680 1.00 81.00 73 ASP A N 1
ATOM 591 C CA . ASP A 1 73 ? -32.767 -16.406 34.261 1.00 81.00 73 ASP A CA 1
ATOM 592 C C . ASP A 1 73 ? -31.312 -15.965 34.419 1.00 81.00 73 ASP A C 1
ATOM 594 O O . ASP A 1 73 ? -30.495 -16.698 34.976 1.00 81.00 73 ASP A O 1
ATOM 598 N N . SER A 1 74 ? -31.004 -14.728 34.014 1.00 76.62 74 SER A N 1
ATOM 599 C CA . SER A 1 74 ? -29.673 -14.136 34.167 1.00 76.62 74 SER A CA 1
ATOM 600 C C . SER A 1 74 ? -29.281 -14.032 35.640 1.00 76.62 74 SER A C 1
ATOM 602 O O . SER A 1 74 ? -28.200 -14.470 36.019 1.00 76.62 74 SER A O 1
ATOM 604 N N . LEU A 1 75 ? -30.186 -13.554 36.499 1.00 82.62 75 LEU A N 1
ATOM 6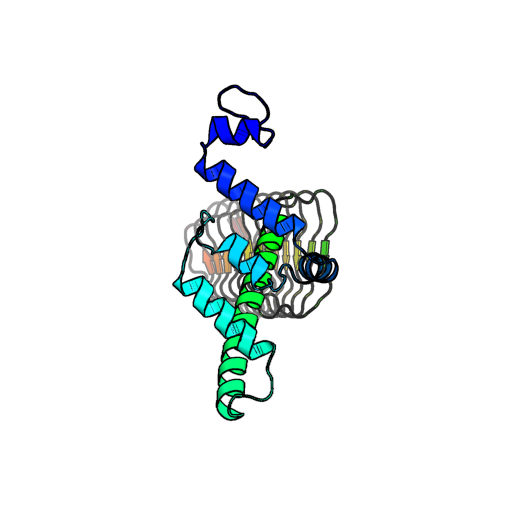05 C CA . LEU A 1 75 ? -29.951 -13.456 37.942 1.00 82.62 75 LEU A CA 1
ATOM 606 C C . LEU A 1 75 ? -29.669 -14.828 38.572 1.00 82.62 75 LEU A C 1
ATOM 608 O O . LEU A 1 75 ? -28.717 -14.976 39.340 1.00 82.62 75 LEU A O 1
ATOM 612 N N . ARG A 1 76 ? -30.449 -15.857 38.213 1.00 82.00 76 ARG A N 1
ATOM 613 C CA . ARG A 1 76 ? -30.227 -17.232 38.689 1.00 82.00 76 ARG A CA 1
ATOM 614 C C . ARG A 1 76 ? -28.878 -17.780 38.225 1.00 82.00 76 ARG A C 1
ATOM 616 O O . ARG A 1 76 ? -28.184 -18.431 39.007 1.00 82.00 76 ARG A O 1
ATOM 623 N N . MET A 1 77 ? -28.507 -17.513 36.975 1.00 79.44 77 MET A N 1
ATOM 624 C CA . MET A 1 77 ? -27.232 -17.932 36.399 1.00 79.44 77 MET A CA 1
ATOM 625 C C . MET A 1 77 ? -26.048 -17.256 37.102 1.00 79.44 77 MET A C 1
ATOM 627 O O . MET A 1 77 ? -25.128 -17.953 37.525 1.00 79.44 77 MET A O 1
ATOM 631 N N . PHE A 1 78 ? -26.088 -15.934 37.301 1.00 81.12 78 PHE A N 1
ATOM 632 C CA . PHE A 1 78 ? -25.019 -15.191 37.978 1.00 81.12 78 PHE A CA 1
ATOM 633 C C . PHE A 1 78 ? -24.855 -15.615 39.443 1.00 81.12 78 PHE A C 1
ATOM 635 O O . PHE A 1 78 ? -23.733 -15.892 39.865 1.00 81.12 78 PHE A O 1
ATOM 642 N N . LYS A 1 79 ? -25.957 -15.796 40.188 1.00 81.62 79 LYS A N 1
ATOM 643 C CA . LYS A 1 79 ? -25.901 -16.327 41.565 1.00 81.62 79 LYS A CA 1
ATOM 644 C C . LYS A 1 79 ? -25.321 -17.744 41.617 1.00 81.62 79 LYS A C 1
ATOM 646 O O . LYS A 1 79 ? -24.579 -18.071 42.540 1.00 81.62 79 LYS A O 1
ATOM 651 N N . LYS A 1 80 ? -25.612 -18.592 40.620 1.00 79.25 80 LYS A N 1
ATOM 652 C CA . LYS A 1 80 ? -25.020 -19.937 40.519 1.00 79.25 80 LYS A CA 1
ATOM 653 C C . LYS A 1 80 ? -23.519 -19.873 40.229 1.00 79.25 80 LYS A C 1
ATOM 655 O O . LYS A 1 80 ? -22.766 -20.566 40.898 1.00 79.25 80 LYS A O 1
ATOM 660 N N . MET A 1 81 ? -23.085 -19.038 39.282 1.00 67.75 81 MET A N 1
ATOM 661 C CA . MET A 1 81 ? -21.661 -18.872 38.952 1.00 67.75 81 MET A CA 1
ATOM 662 C C . MET A 1 81 ? -20.850 -18.334 40.131 1.00 67.75 81 MET A C 1
ATOM 664 O O . MET A 1 81 ? -19.717 -18.756 40.332 1.00 67.75 81 MET A O 1
ATOM 668 N N . ARG A 1 82 ? -21.440 -17.455 40.945 1.00 74.00 82 ARG A N 1
ATOM 669 C CA . ARG A 1 82 ? -20.775 -16.928 42.134 1.00 74.00 82 ARG A CA 1
ATOM 670 C C . ARG A 1 82 ? -20.557 -17.988 43.212 1.00 74.00 82 ARG A C 1
ATOM 672 O O . ARG A 1 82 ? -19.447 -18.119 43.710 1.00 74.00 82 ARG A O 1
ATOM 679 N N . ARG A 1 83 ? -21.582 -18.785 43.528 1.00 67.06 83 ARG A N 1
ATOM 680 C CA . ARG A 1 83 ? -21.455 -19.882 44.508 1.00 67.06 83 ARG A CA 1
ATOM 681 C C . ARG A 1 83 ? -20.334 -20.859 44.144 1.00 67.06 83 ARG A C 1
ATOM 683 O O . ARG A 1 83 ? -19.675 -21.378 45.026 1.00 67.06 83 ARG A O 1
ATOM 690 N N . LEU A 1 84 ? -20.083 -21.053 42.849 1.00 61.00 84 LEU A N 1
ATOM 691 C CA . LEU A 1 84 ? -18.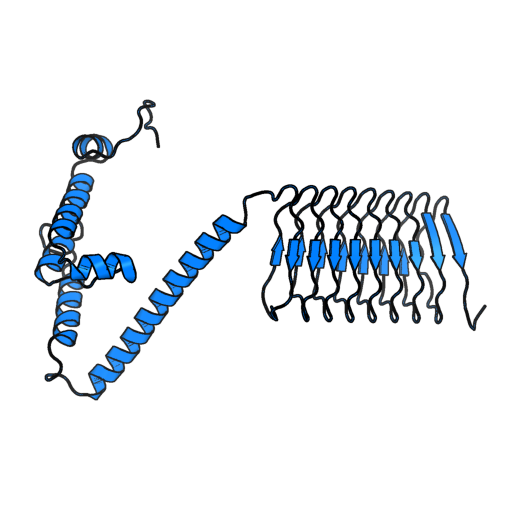990 -21.897 42.355 1.00 61.00 84 LEU A CA 1
ATOM 692 C C . LEU A 1 84 ? -17.593 -21.288 42.536 1.00 61.00 84 LEU A C 1
ATOM 694 O O . LEU A 1 84 ? -16.611 -22.018 42.470 1.00 61.00 84 LEU A O 1
ATOM 698 N N . ARG A 1 85 ? -17.496 -19.970 42.722 1.00 64.44 85 ARG A N 1
ATOM 699 C CA . ARG A 1 85 ? -16.241 -19.272 43.020 1.00 64.44 85 ARG A CA 1
ATOM 700 C C . ARG A 1 85 ? -15.966 -19.230 44.522 1.00 64.44 85 ARG A C 1
ATOM 702 O O . ARG A 1 85 ? -14.818 -19.379 44.919 1.00 64.44 85 ARG A O 1
ATOM 709 N N . ASP A 1 86 ? -17.007 -19.011 45.323 1.00 63.75 86 ASP A N 1
ATOM 710 C CA . ASP A 1 86 ? -16.870 -18.772 46.762 1.00 63.75 86 ASP A CA 1
ATOM 711 C C . ASP A 1 86 ? -16.764 -20.098 47.573 1.00 63.75 86 ASP A C 1
ATOM 713 O O . ASP A 1 86 ? -16.176 -20.089 48.650 1.00 63.75 86 ASP A O 1
ATOM 717 N N . ASP A 1 87 ? -17.222 -21.248 47.037 1.00 54.53 87 ASP A N 1
ATOM 718 C CA . ASP A 1 87 ? -17.066 -22.591 47.640 1.00 54.53 87 ASP A CA 1
ATOM 719 C C . ASP A 1 87 ? -16.120 -23.515 46.825 1.00 54.53 87 ASP A C 1
ATOM 721 O O . ASP A 1 87 ? -16.549 -24.137 45.846 1.00 54.53 87 ASP A O 1
ATOM 725 N N . PRO A 1 88 ? -14.849 -23.707 47.235 1.00 52.59 88 PRO A N 1
ATOM 726 C CA . PRO A 1 88 ? -13.893 -24.572 46.529 1.00 52.59 88 PRO A CA 1
ATOM 727 C C . PRO A 1 88 ? -14.038 -26.080 46.829 1.00 52.59 88 PRO A C 1
ATOM 729 O O . PRO A 1 88 ? -13.394 -26.896 46.170 1.00 52.59 88 PRO A O 1
ATOM 732 N N . HIS A 1 89 ? -14.860 -26.480 47.809 1.00 52.03 89 HIS A N 1
ATOM 733 C CA . HIS A 1 89 ? -14.877 -27.856 48.341 1.00 52.03 89 HIS A CA 1
ATOM 734 C C . HIS A 1 89 ? -16.092 -28.721 47.962 1.00 52.03 89 HIS A C 1
ATOM 736 O O . HIS A 1 89 ? -16.122 -29.891 48.338 1.00 52.03 89 HIS A O 1
ATOM 742 N N . HIS A 1 90 ? -17.080 -28.211 47.217 1.00 47.16 90 HIS A N 1
ATOM 743 C CA . HIS A 1 90 ? -18.351 -28.929 47.004 1.00 47.16 90 HIS A CA 1
ATOM 744 C C . HIS A 1 90 ? -18.650 -29.394 45.571 1.00 47.16 90 HIS A C 1
ATOM 746 O O . HIS A 1 90 ? -19.803 -29.696 45.266 1.00 47.16 90 HIS A O 1
ATOM 752 N N . MET A 1 91 ? -17.664 -29.506 44.674 1.00 41.66 91 MET A N 1
ATOM 753 C CA . MET A 1 91 ? -17.935 -30.031 43.329 1.00 41.66 91 MET A CA 1
ATOM 754 C C . MET A 1 91 ? -16.721 -30.721 42.704 1.00 41.66 91 MET A C 1
ATOM 756 O O . MET A 1 91 ? -15.643 -30.147 42.615 1.00 41.66 91 MET A O 1
ATOM 760 N N . SER A 1 92 ? -16.931 -31.969 42.269 1.00 48.12 92 SER A N 1
ATOM 761 C CA . SER A 1 92 ? -15.965 -32.879 41.642 1.00 48.12 92 SER A CA 1
ATOM 762 C C . SER A 1 92 ? -14.910 -32.158 40.796 1.00 48.12 92 SER A C 1
ATOM 764 O O . SER A 1 92 ? -15.247 -31.459 39.835 1.00 48.12 92 SER A O 1
ATOM 766 N N . THR A 1 93 ? -13.646 -32.411 41.119 1.00 51.00 93 THR A N 1
ATOM 767 C CA . THR A 1 93 ? -12.408 -31.869 40.530 1.00 51.00 93 THR A CA 1
ATOM 768 C C . THR A 1 93 ? -12.387 -31.845 38.995 1.00 51.00 93 THR A C 1
ATOM 770 O O . THR A 1 93 ? -11.733 -30.997 38.398 1.00 51.00 93 THR A O 1
ATOM 773 N N . ILE A 1 94 ? -13.145 -32.728 38.341 1.00 53.16 94 ILE A N 1
ATOM 774 C CA . ILE A 1 94 ? -13.223 -32.847 36.878 1.00 53.16 94 ILE A CA 1
ATOM 775 C C . ILE A 1 94 ? -14.178 -31.802 36.267 1.00 53.16 94 ILE A C 1
ATOM 777 O O . ILE A 1 94 ? -13.873 -31.206 35.237 1.00 53.16 94 ILE A O 1
ATOM 781 N N . GLY A 1 95 ? -15.311 -31.523 36.916 1.00 51.94 95 GLY A N 1
ATOM 782 C CA . GLY A 1 95 ? -16.303 -30.560 36.423 1.00 51.94 95 GLY A CA 1
ATOM 783 C C . GLY A 1 95 ? -15.838 -29.109 36.556 1.00 51.94 95 GLY A C 1
ATOM 784 O O . GLY A 1 95 ? -16.049 -28.313 35.645 1.00 51.94 95 GLY A O 1
ATOM 785 N N . LEU A 1 96 ? -15.152 -28.779 37.656 1.00 54.25 96 LEU A N 1
ATOM 786 C CA . LEU A 1 96 ? -14.562 -27.455 37.870 1.00 54.25 96 LEU A CA 1
ATOM 787 C C . LEU A 1 96 ? -13.422 -27.173 36.889 1.00 54.25 96 LEU A C 1
ATOM 789 O O . LEU A 1 96 ? -13.364 -26.072 36.362 1.00 54.25 96 LEU A O 1
ATOM 793 N N . ALA A 1 97 ? -12.566 -28.152 36.580 1.00 53.31 97 ALA A N 1
ATOM 794 C CA . ALA A 1 97 ? -11.494 -27.971 35.601 1.00 53.31 97 ALA A CA 1
ATOM 795 C C . ALA A 1 97 ? -12.044 -27.692 34.194 1.00 53.31 97 ALA A C 1
ATOM 797 O O . ALA A 1 97 ? -11.599 -26.758 33.536 1.00 53.31 97 ALA A O 1
ATOM 798 N N . ILE A 1 98 ? -13.059 -28.445 33.759 1.00 59.50 98 ILE A N 1
ATOM 799 C CA . ILE A 1 98 ? -13.694 -28.253 32.446 1.00 59.50 98 ILE A CA 1
ATOM 800 C C . ILE A 1 98 ? -14.397 -26.892 32.377 1.00 59.50 98 ILE A C 1
ATOM 802 O O . ILE A 1 98 ? -14.206 -26.137 31.425 1.00 59.50 98 ILE A O 1
ATOM 806 N N . LEU A 1 99 ? -15.156 -26.538 33.416 1.00 55.59 99 LEU A N 1
ATOM 807 C CA . LEU A 1 99 ? -15.902 -25.280 33.456 1.00 55.59 99 LEU A CA 1
ATOM 808 C C . LEU A 1 99 ? -14.963 -24.072 33.629 1.00 55.59 99 LEU A C 1
ATOM 810 O O . LEU A 1 99 ? -15.213 -23.023 33.043 1.00 55.59 99 LEU A O 1
ATOM 814 N N . CYS A 1 100 ? -13.845 -24.230 34.345 1.00 57.97 100 CYS A N 1
ATOM 815 C CA . CYS A 1 100 ? -12.785 -23.228 34.472 1.00 57.97 100 CYS A CA 1
ATOM 816 C C . CYS A 1 100 ? -11.992 -23.069 33.167 1.00 57.97 100 CYS A C 1
ATOM 818 O O . CYS A 1 100 ? -11.700 -21.943 32.787 1.00 57.97 100 CYS A O 1
ATOM 820 N N . LEU A 1 101 ? -11.730 -24.147 32.417 1.00 57.62 101 LEU A N 1
ATOM 821 C CA . LEU A 1 101 ? -11.155 -24.068 31.066 1.00 57.62 101 LEU A CA 1
ATOM 822 C C . LEU A 1 101 ? -12.099 -23.353 30.089 1.00 57.62 101 LEU A C 1
ATOM 824 O O . LEU A 1 101 ? -11.655 -22.511 29.309 1.00 57.62 101 LEU A O 1
ATOM 828 N N . GLN A 1 102 ? -13.406 -23.626 30.159 1.00 59.41 102 GLN A N 1
ATOM 829 C CA . GLN A 1 102 ? -14.409 -22.922 29.353 1.00 59.41 102 GLN A CA 1
ATOM 830 C C . GLN A 1 102 ? -14.565 -21.454 29.756 1.00 59.41 102 GLN A C 1
ATOM 832 O O . GLN A 1 102 ? -14.677 -20.593 28.886 1.00 59.41 102 GLN A O 1
ATOM 837 N N . LEU A 1 103 ? -14.517 -21.141 31.052 1.00 59.62 103 LEU A N 1
ATOM 838 C CA . LEU A 1 103 ? -14.520 -19.760 31.534 1.00 59.62 103 LEU A CA 1
ATOM 839 C C . LEU A 1 103 ? -13.234 -19.038 31.144 1.00 59.62 103 LEU A C 1
ATOM 841 O O . LEU A 1 103 ? -13.311 -17.920 30.654 1.00 59.62 103 LEU A O 1
ATOM 845 N N . TRP A 1 104 ? -12.069 -19.667 31.284 1.00 62.28 104 TRP A N 1
ATOM 846 C CA . TRP A 1 104 ? -10.790 -19.099 30.865 1.00 62.28 104 TRP A CA 1
ATOM 847 C C . TRP A 1 104 ? -10.762 -18.836 29.358 1.00 62.28 104 TRP A C 1
ATOM 849 O O . TRP A 1 104 ? -10.318 -17.771 28.939 1.00 62.28 104 TRP A O 1
ATOM 859 N N . SER A 1 105 ? -11.327 -19.739 28.552 1.00 61.34 105 SER A N 1
ATOM 860 C CA . SER A 1 105 ? -11.549 -19.528 27.117 1.00 61.34 105 SER A CA 1
ATOM 861 C C . SER A 1 105 ? -12.483 -18.345 26.836 1.00 61.34 105 SER A C 1
ATOM 863 O O . SER A 1 105 ? -12.223 -17.543 25.938 1.00 61.34 105 SER A O 1
ATOM 865 N N . LEU A 1 106 ? -13.555 -18.182 27.613 1.00 61.72 106 LEU A N 1
ATOM 866 C CA . LEU A 1 106 ? -14.479 -17.063 27.443 1.00 61.72 106 LEU A CA 1
ATOM 867 C C . LEU A 1 106 ? -13.838 -15.730 27.864 1.00 61.72 106 LEU A C 1
ATOM 869 O O . LEU A 1 106 ? -13.941 -14.741 27.143 1.00 61.72 106 LEU A O 1
ATOM 873 N N . PHE A 1 107 ? -13.139 -15.700 29.000 1.00 62.41 107 PHE A N 1
ATOM 874 C CA . PHE A 1 107 ? -12.422 -14.523 29.493 1.00 62.41 107 PHE A CA 1
ATOM 875 C C . PHE A 1 107 ? -11.263 -14.142 28.569 1.00 62.41 107 PHE A C 1
ATOM 877 O O . PHE A 1 107 ? -11.085 -12.956 28.299 1.00 62.41 107 PHE A O 1
ATOM 884 N N . SER A 1 108 ? -10.523 -15.112 28.020 1.00 61.06 108 SER A N 1
ATOM 885 C CA . SER A 1 108 ? -9.493 -14.841 27.012 1.00 61.06 108 SER A CA 1
ATOM 886 C C . SER A 1 108 ? -10.105 -14.295 25.724 1.00 61.06 108 SER A C 1
ATOM 888 O O . SER A 1 108 ? -9.566 -13.349 25.158 1.00 61.06 108 SER A O 1
ATOM 890 N N . SER A 1 109 ? -11.279 -14.788 25.321 1.00 60.06 109 SER A N 1
ATOM 891 C CA . SER A 1 109 ? -12.023 -14.265 24.168 1.00 60.06 109 SER A CA 1
ATOM 892 C C . SER A 1 109 ? -12.514 -12.832 24.399 1.00 60.06 109 SER A C 1
ATOM 894 O O . SER A 1 109 ? -12.384 -11.986 23.517 1.00 60.06 109 SER A O 1
ATOM 896 N N . ILE A 1 110 ? -13.039 -12.520 25.589 1.00 63.53 110 ILE A N 1
ATOM 897 C CA . ILE A 1 110 ? -13.488 -11.165 25.956 1.00 63.53 110 ILE A CA 1
ATOM 898 C C . ILE A 1 110 ? -12.293 -10.212 26.053 1.00 63.53 110 ILE A C 1
ATOM 900 O O . ILE A 1 110 ? -12.371 -9.087 25.559 1.00 63.53 110 ILE A O 1
ATOM 904 N N . ARG A 1 111 ? -11.173 -10.663 26.627 1.00 63.19 111 ARG A N 1
ATOM 905 C CA . ARG A 1 111 ? -9.921 -9.902 26.694 1.00 63.19 111 ARG A CA 1
ATOM 906 C C . ARG A 1 111 ? -9.356 -9.638 25.302 1.00 63.19 111 ARG A C 1
ATOM 908 O O . ARG A 1 111 ? -9.039 -8.494 25.002 1.00 63.19 111 ARG A O 1
ATOM 915 N N . ALA A 1 112 ? -9.340 -10.642 24.428 1.00 62.00 112 ALA A N 1
ATOM 916 C CA . ALA A 1 112 ? -8.960 -10.485 23.027 1.00 62.00 112 ALA A CA 1
ATOM 917 C C . ALA A 1 112 ? -9.896 -9.511 22.294 1.00 62.00 112 ALA A C 1
ATOM 919 O O . ALA A 1 112 ? -9.434 -8.685 21.512 1.00 62.00 112 ALA A O 1
ATOM 920 N N . LEU A 1 113 ? -11.203 -9.535 22.582 1.00 65.69 113 LEU A N 1
ATOM 921 C CA . LEU A 1 113 ? -12.174 -8.601 22.005 1.00 65.69 113 LEU A CA 1
ATOM 922 C C . LEU A 1 113 ? -11.980 -7.161 22.518 1.00 65.69 113 LEU A C 1
ATOM 924 O O . LEU A 1 113 ? -12.124 -6.203 21.753 1.00 65.69 113 LEU A O 1
ATOM 928 N N . ALA A 1 114 ? -11.655 -6.995 23.802 1.00 57.66 114 ALA A N 1
ATOM 929 C CA . ALA A 1 114 ? -11.369 -5.705 24.428 1.00 57.66 114 ALA A CA 1
ATOM 930 C C . ALA A 1 114 ? -10.039 -5.121 23.931 1.00 57.66 114 ALA A C 1
ATOM 932 O O . ALA A 1 114 ? -9.978 -3.943 23.575 1.00 57.66 114 ALA A O 1
ATOM 933 N N . GLU A 1 115 ? -8.999 -5.949 23.823 1.00 64.94 115 GLU A N 1
ATOM 934 C CA . GLU A 1 115 ? -7.712 -5.584 23.232 1.00 64.94 115 GLU A CA 1
ATOM 935 C C . GLU A 1 115 ? -7.870 -5.254 21.745 1.00 64.94 115 GLU A C 1
ATOM 937 O O . GLU A 1 115 ? -7.386 -4.208 21.319 1.00 64.94 115 GLU A O 1
ATOM 942 N N . ALA A 1 116 ? -8.650 -6.028 20.982 1.00 59.44 116 ALA A N 1
ATOM 943 C CA . ALA A 1 116 ? -8.980 -5.722 19.589 1.00 59.44 116 ALA A CA 1
ATOM 944 C C . ALA A 1 116 ? -9.740 -4.393 19.450 1.00 59.44 116 ALA A C 1
ATOM 946 O O . ALA A 1 116 ? -9.435 -3.598 18.562 1.00 59.44 116 ALA A O 1
ATOM 947 N N . LYS A 1 117 ? -10.694 -4.092 20.345 1.00 54.50 117 LYS A N 1
ATOM 948 C CA . LYS A 1 117 ? -11.364 -2.779 20.381 1.00 54.50 117 LYS A CA 1
ATOM 949 C C . LYS A 1 117 ? -10.393 -1.650 20.721 1.00 54.50 117 LYS A C 1
ATOM 951 O O . LYS A 1 117 ? -10.430 -0.622 20.051 1.00 54.50 117 LYS A O 1
ATOM 956 N N . LYS A 1 118 ? -9.511 -1.830 21.708 1.00 45.88 118 LYS A N 1
ATOM 957 C CA . LYS A 1 118 ? -8.481 -0.845 22.090 1.00 45.88 118 LYS A CA 1
ATOM 958 C C . LYS A 1 118 ? -7.477 -0.615 20.956 1.00 45.88 118 LYS A C 1
ATOM 960 O O . LYS A 1 118 ? -7.055 0.517 20.732 1.00 45.88 118 LYS A O 1
ATOM 965 N N . PHE A 1 119 ? -7.147 -1.664 20.205 1.00 41.91 119 PHE A N 1
ATOM 966 C CA . PHE A 1 119 ? -6.336 -1.590 18.991 1.00 41.91 119 PHE A CA 1
ATOM 967 C C . PHE A 1 119 ? -7.060 -0.808 17.891 1.00 41.91 119 PHE A C 1
ATOM 969 O O . PHE A 1 119 ? -6.476 0.080 17.285 1.00 41.91 119 PHE A O 1
ATOM 976 N N . ARG A 1 120 ? -8.362 -1.051 17.704 1.00 43.50 120 ARG A N 1
ATOM 977 C CA . ARG A 1 120 ? -9.207 -0.340 16.731 1.00 43.50 120 ARG A CA 1
ATOM 978 C C . ARG A 1 120 ? -9.408 1.144 17.073 1.00 43.50 120 ARG A C 1
ATOM 980 O O . ARG A 1 120 ? -9.552 1.953 16.162 1.00 43.50 120 ARG A O 1
ATOM 987 N N . VAL A 1 121 ? -9.408 1.507 18.361 1.00 46.97 121 VAL A N 1
ATOM 988 C CA . VAL A 1 121 ? -9.416 2.909 18.825 1.00 46.97 121 VAL A CA 1
ATOM 989 C C . VAL A 1 121 ? -8.073 3.579 18.527 1.00 46.97 121 VAL A C 1
ATOM 991 O O . VAL A 1 121 ? -8.064 4.619 17.882 1.00 46.97 121 VAL A O 1
ATOM 994 N N . ARG A 1 122 ? -6.937 2.936 18.843 1.00 45.59 122 ARG A N 1
ATOM 995 C CA . ARG A 1 122 ? -5.609 3.459 18.458 1.00 45.59 122 ARG A CA 1
ATOM 996 C C . ARG A 1 122 ? -5.422 3.555 16.941 1.00 45.59 122 ARG A C 1
ATOM 998 O O . ARG A 1 122 ? -4.803 4.491 16.456 1.00 45.59 122 ARG A O 1
ATOM 1005 N N . GLN A 1 123 ? -6.002 2.629 16.181 1.00 41.91 123 GLN A N 1
ATOM 1006 C CA . GLN A 1 123 ? -6.004 2.676 14.721 1.00 41.91 123 GLN A CA 1
ATOM 1007 C C . GLN A 1 123 ? -6.867 3.828 14.178 1.00 41.91 123 GLN A C 1
ATOM 1009 O O . GLN A 1 123 ? -6.577 4.333 13.103 1.00 41.91 123 GLN A O 1
ATOM 1014 N N . LYS A 1 124 ? -7.896 4.282 14.909 1.00 42.09 124 LYS A N 1
ATOM 1015 C CA . LYS A 1 124 ? -8.656 5.495 14.560 1.00 42.09 124 LYS A CA 1
ATOM 1016 C C . LYS A 1 124 ? -7.899 6.783 14.888 1.00 42.09 124 LYS A C 1
ATOM 1018 O O . LYS A 1 124 ? -8.022 7.728 14.121 1.00 42.09 124 LYS A O 1
ATOM 1023 N N . ASP A 1 125 ? -7.085 6.794 15.940 1.00 42.47 125 ASP A N 1
ATOM 1024 C CA . ASP A 1 125 ? -6.297 7.976 16.319 1.00 42.47 125 ASP A CA 1
ATOM 1025 C C . ASP A 1 125 ? -5.035 8.169 15.451 1.00 42.47 125 ASP A C 1
ATOM 1027 O O . ASP A 1 125 ? -4.567 9.291 15.292 1.00 42.47 125 ASP A O 1
ATOM 1031 N N . ILE A 1 126 ? -4.506 7.107 14.827 1.00 43.81 126 ILE A N 1
ATOM 1032 C CA . ILE A 1 126 ? -3.326 7.186 13.936 1.00 43.81 126 ILE A CA 1
ATOM 1033 C C . ILE A 1 126 ? -3.704 7.553 12.481 1.00 43.81 126 ILE A C 1
ATOM 1035 O O . ILE A 1 126 ? -2.845 7.920 11.685 1.00 43.81 126 ILE A O 1
ATOM 1039 N N . VAL A 1 127 ? -4.989 7.507 12.111 1.00 45.09 127 VAL A N 1
ATOM 1040 C CA . VAL A 1 127 ? -5.436 7.652 10.707 1.00 45.09 127 VAL A CA 1
ATOM 1041 C C . VAL A 1 127 ? -5.851 9.086 10.332 1.00 45.09 127 VAL A C 1
ATOM 1043 O O . VAL A 1 127 ? -6.223 9.338 9.189 1.00 45.09 127 VAL A O 1
ATOM 1046 N N . SER A 1 128 ? -5.753 10.072 11.228 1.00 44.91 128 SER A N 1
ATOM 1047 C CA . SER A 1 128 ? -6.320 11.399 10.937 1.00 44.91 128 SER A CA 1
ATOM 1048 C C . SER A 1 128 ? -5.584 12.591 11.548 1.00 44.91 128 SER A C 1
ATOM 1050 O O . SER A 1 128 ? -6.209 13.459 12.154 1.00 44.91 128 SER A O 1
ATOM 1052 N N . SER A 1 129 ? -4.273 12.694 11.342 1.00 51.16 129 SER A N 1
ATOM 1053 C CA . SER A 1 129 ? -3.599 13.996 11.379 1.00 51.16 129 SER A CA 1
ATOM 1054 C C . SER A 1 129 ? -2.530 14.080 10.280 1.00 51.16 129 SER A C 1
ATOM 1056 O O . SER A 1 129 ? -1.760 13.133 10.100 1.00 51.16 129 SER A O 1
ATOM 1058 N N . PRO A 1 130 ? -2.495 15.170 9.487 1.00 54.09 130 PRO A N 1
ATOM 1059 C CA . PRO A 1 130 ? -1.391 15.415 8.570 1.00 54.09 130 PRO A CA 1
ATOM 1060 C C . PRO A 1 130 ? -0.143 15.761 9.387 1.00 54.09 130 PRO A C 1
ATOM 1062 O O . PRO A 1 130 ? -0.168 16.676 10.213 1.00 54.09 130 PRO A O 1
ATOM 1065 N N . PHE A 1 131 ? 0.948 15.030 9.168 1.00 61.19 131 PHE A N 1
ATOM 1066 C CA . PHE A 1 131 ? 2.248 15.390 9.730 1.00 61.19 131 PHE A CA 1
ATOM 1067 C C . PHE A 1 131 ? 2.874 16.472 8.841 1.00 61.19 131 PHE A C 1
ATOM 1069 O O . PHE A 1 131 ? 2.964 16.311 7.622 1.00 61.19 131 PHE A O 1
ATOM 1076 N N . ILE A 1 132 ? 3.262 17.593 9.452 1.00 56.38 132 ILE A N 1
ATOM 1077 C CA . ILE A 1 132 ? 3.858 18.753 8.782 1.00 56.38 132 ILE A CA 1
ATOM 1078 C C . ILE A 1 132 ? 5.262 18.946 9.364 1.00 56.38 132 ILE A C 1
ATOM 1080 O O . ILE A 1 132 ? 5.402 19.107 10.576 1.00 56.38 132 ILE A O 1
ATOM 1084 N N . LEU A 1 133 ? 6.282 18.957 8.498 1.00 56.06 133 LEU A N 1
ATOM 1085 C CA . LEU A 1 133 ? 7.667 19.350 8.816 1.00 56.06 133 LEU A CA 1
ATOM 1086 C C . LEU A 1 133 ? 8.420 18.479 9.847 1.00 56.06 133 LEU A C 1
ATOM 1088 O O . LEU A 1 133 ? 9.228 19.000 10.617 1.00 56.06 133 LEU A O 1
ATOM 1092 N N . SER A 1 134 ? 8.230 17.157 9.856 1.00 60.78 134 SER A N 1
ATOM 1093 C CA . SER A 1 134 ? 9.044 16.247 10.681 1.00 60.78 134 SER A CA 1
ATOM 1094 C C . SER A 1 134 ? 9.736 15.162 9.845 1.00 60.78 134 SER A C 1
ATOM 1096 O O . SER A 1 134 ? 9.061 14.448 9.106 1.00 60.78 134 SER A O 1
ATOM 1098 N N . PRO A 1 135 ? 11.071 14.991 9.933 1.00 61.28 135 PRO A N 1
ATOM 1099 C CA . PRO A 1 135 ? 11.736 13.855 9.303 1.00 61.28 135 PRO A CA 1
ATOM 1100 C C . PRO A 1 135 ? 11.322 12.560 10.015 1.00 61.28 135 PRO A C 1
ATOM 1102 O O . PRO A 1 135 ? 11.445 12.457 11.237 1.00 61.28 135 PRO A O 1
ATOM 1105 N N . LEU A 1 136 ? 10.838 11.570 9.262 1.00 63.56 136 LEU A N 1
ATOM 1106 C CA . LEU A 1 136 ? 10.486 10.254 9.799 1.00 63.56 136 LEU A CA 1
ATOM 1107 C C . LEU A 1 136 ? 11.574 9.242 9.433 1.00 63.56 136 LEU A C 1
ATOM 1109 O O . LEU A 1 136 ? 11.729 8.874 8.266 1.00 63.56 136 LEU A O 1
ATOM 1113 N N . THR A 1 137 ? 12.312 8.784 10.443 1.00 62.34 137 THR A N 1
ATOM 1114 C CA . THR A 1 137 ? 13.321 7.725 10.333 1.00 62.34 137 THR A CA 1
ATOM 1115 C C . THR A 1 137 ? 12.829 6.496 11.097 1.00 62.34 137 THR A C 1
ATOM 1117 O O . THR A 1 137 ? 12.664 6.531 12.316 1.00 62.34 137 THR A O 1
ATOM 1120 N N . PHE A 1 138 ? 12.584 5.386 10.399 1.00 62.34 138 PHE A N 1
ATOM 1121 C CA . PHE A 1 138 ? 12.231 4.123 11.056 1.00 62.34 138 PHE A CA 1
ATOM 1122 C C . PHE A 1 138 ? 13.411 3.150 10.957 1.00 62.34 138 PHE A C 1
ATOM 1124 O O . PHE A 1 138 ? 13.702 2.622 9.883 1.00 62.34 138 PHE A O 1
ATOM 1131 N N . ALA A 1 139 ? 14.089 2.921 12.085 1.00 47.47 139 ALA A N 1
ATOM 1132 C CA . ALA A 1 139 ? 15.092 1.869 12.246 1.00 47.47 139 ALA A CA 1
ATOM 1133 C C . ALA A 1 139 ? 14.426 0.585 12.785 1.00 47.47 139 ALA A C 1
ATOM 1135 O O . ALA A 1 139 ? 13.505 0.636 13.593 1.00 47.47 139 ALA A O 1
ATOM 1136 N N . SER A 1 140 ? 14.860 -0.559 12.263 1.00 52.25 140 SER A N 1
ATOM 1137 C CA . SER A 1 140 ? 14.111 -1.815 12.121 1.00 52.25 140 SER A CA 1
ATOM 1138 C C . SER A 1 140 ? 13.723 -2.587 13.397 1.00 52.25 140 SER A C 1
ATOM 1140 O O . SER A 1 140 ? 14.594 -2.929 14.192 1.00 52.25 140 SER A O 1
ATOM 1142 N N . GLU A 1 141 ? 12.470 -3.064 13.429 1.00 49.75 141 GLU A N 1
ATOM 1143 C CA . GLU A 1 141 ? 12.070 -4.405 13.904 1.00 49.75 141 GLU A CA 1
ATOM 1144 C C . GLU A 1 141 ? 11.452 -5.200 12.726 1.00 49.75 141 GLU A C 1
ATOM 1146 O O . GLU A 1 141 ? 10.954 -4.586 11.774 1.00 49.75 141 GLU A O 1
ATOM 1151 N N . PRO A 1 142 ? 11.492 -6.550 12.718 1.00 50.38 142 PRO A N 1
ATOM 1152 C CA . PRO A 1 142 ? 10.964 -7.357 11.618 1.00 50.38 142 PRO A CA 1
ATOM 1153 C C . PRO A 1 142 ? 9.424 -7.355 11.605 1.00 50.38 142 PRO A C 1
ATOM 1155 O O . PRO A 1 142 ? 8.771 -8.185 12.231 1.00 50.38 142 PRO A O 1
ATOM 1158 N N . LEU A 1 143 ? 8.831 -6.439 10.839 1.00 52.47 143 LEU A N 1
ATOM 1159 C CA . LEU A 1 143 ? 7.389 -6.372 10.576 1.00 52.47 143 LEU A CA 1
ATOM 1160 C C . LEU A 1 143 ? 6.997 -7.379 9.483 1.00 52.47 143 LEU A C 1
ATOM 1162 O O . LEU A 1 143 ? 6.676 -7.013 8.354 1.00 52.47 143 LEU A O 1
ATOM 1166 N N . SER A 1 144 ? 7.059 -8.672 9.799 1.00 44.25 144 SER A N 1
ATOM 1167 C CA . SER A 1 144 ? 6.882 -9.748 8.814 1.00 44.25 144 SER A CA 1
ATOM 1168 C C . SER A 1 144 ? 5.439 -9.976 8.338 1.00 44.25 144 SER A C 1
ATOM 1170 O O . SER A 1 144 ? 5.231 -10.884 7.541 1.00 44.25 144 SER A O 1
ATOM 1172 N N . ASN A 1 145 ? 4.437 -9.196 8.774 1.00 47.53 145 ASN A N 1
ATOM 1173 C CA . ASN A 1 145 ? 3.047 -9.432 8.344 1.00 47.53 145 ASN A CA 1
ATOM 1174 C C . ASN A 1 145 ? 2.056 -8.260 8.503 1.00 47.53 145 ASN A C 1
ATOM 1176 O O . ASN A 1 145 ? 0.843 -8.467 8.538 1.00 47.53 145 ASN A O 1
ATOM 1180 N N . THR A 1 146 ? 2.528 -7.020 8.616 1.00 56.25 146 THR A N 1
ATOM 1181 C CA . THR A 1 146 ? 1.658 -5.851 8.816 1.00 56.25 146 THR A CA 1
ATOM 1182 C C . THR A 1 146 ? 1.487 -5.052 7.528 1.00 56.25 146 THR A C 1
ATOM 1184 O O . THR A 1 146 ? 2.459 -4.626 6.911 1.00 56.25 146 THR A O 1
ATOM 1187 N N . PHE A 1 147 ? 0.233 -4.815 7.140 1.00 58.34 147 PHE A N 1
ATOM 1188 C CA . PHE A 1 147 ? -0.110 -3.809 6.138 1.00 58.34 147 PHE A CA 1
ATOM 1189 C C . PHE A 1 147 ? 0.138 -2.421 6.729 1.00 58.34 147 PHE A C 1
ATOM 1191 O O . PHE A 1 147 ? -0.402 -2.096 7.790 1.00 58.34 147 PHE A O 1
ATOM 1198 N N . ILE A 1 148 ? 0.946 -1.607 6.051 1.00 63.53 148 ILE A N 1
ATOM 1199 C CA . ILE A 1 148 ? 1.249 -0.238 6.480 1.00 63.53 148 ILE A CA 1
ATOM 1200 C C . ILE A 1 148 ? 0.509 0.724 5.553 1.00 63.53 148 ILE A C 1
ATOM 1202 O O . ILE A 1 148 ? 0.715 0.722 4.339 1.00 63.53 148 ILE A O 1
ATOM 1206 N N . VAL A 1 149 ? -0.355 1.553 6.142 1.00 62.19 149 VAL A N 1
ATOM 1207 C CA . VAL A 1 149 ? -1.027 2.659 5.452 1.00 62.19 149 VAL A CA 1
ATOM 1208 C C . VAL A 1 149 ? -0.524 3.955 6.068 1.00 62.19 149 VAL A C 1
ATOM 1210 O O . VAL A 1 149 ? -0.772 4.214 7.245 1.00 62.19 149 VAL A O 1
ATOM 1213 N N . LEU A 1 150 ? 0.202 4.750 5.282 1.00 66.25 150 LEU A N 1
ATOM 1214 C CA . LEU A 1 150 ? 0.695 6.063 5.703 1.00 66.25 150 LEU A CA 1
ATOM 1215 C C . LEU A 1 150 ? -0.293 7.153 5.264 1.00 66.25 150 LEU A C 1
ATOM 1217 O O . LEU A 1 150 ? -0.734 7.169 4.110 1.00 66.25 150 LEU A O 1
ATOM 1221 N N . SER A 1 151 ? -0.649 8.039 6.200 1.00 67.31 151 SER A N 1
ATOM 1222 C CA . SER A 1 151 ? -1.491 9.225 5.990 1.00 67.31 151 SER A CA 1
ATOM 1223 C C . SER A 1 151 ? -0.779 10.271 5.113 1.00 67.31 151 SER A C 1
ATOM 1225 O O . SER A 1 151 ? 0.432 10.160 4.908 1.00 67.31 151 SER A O 1
ATOM 1227 N N . PRO A 1 152 ? -1.500 11.259 4.546 1.00 67.62 152 PRO A N 1
ATOM 1228 C CA . PRO A 1 152 ? -0.881 12.254 3.678 1.00 67.62 152 PRO A CA 1
ATOM 1229 C C . PRO A 1 152 ? 0.104 13.110 4.476 1.00 67.62 152 PRO A C 1
ATOM 1231 O O . PRO A 1 152 ? -0.248 13.679 5.515 1.00 67.62 152 PRO A O 1
ATOM 1234 N N . LEU A 1 153 ? 1.335 13.199 3.977 1.00 67.12 153 LEU A N 1
ATOM 1235 C CA . LEU A 1 153 ? 2.395 14.034 4.533 1.00 67.12 153 LEU A CA 1
ATOM 1236 C C . LEU A 1 153 ? 2.685 15.210 3.597 1.00 67.12 153 LEU A C 1
ATOM 1238 O O . LEU A 1 153 ? 2.555 15.106 2.373 1.00 67.12 153 LEU A O 1
ATOM 1242 N N . VAL A 1 154 ? 3.121 16.325 4.187 1.00 68.56 154 VAL A N 1
ATOM 1243 C CA . VAL A 1 154 ? 3.552 17.527 3.462 1.00 68.56 154 VAL A CA 1
ATOM 1244 C C . VAL A 1 154 ? 4.905 17.984 4.015 1.00 68.56 154 VAL A C 1
ATOM 1246 O O . VAL A 1 154 ? 5.032 18.236 5.214 1.00 68.56 154 VAL A O 1
ATOM 1249 N N . LEU A 1 155 ? 5.901 18.126 3.129 1.00 66.50 155 LEU A N 1
ATOM 1250 C CA . LEU A 1 155 ? 7.229 18.694 3.427 1.00 66.50 155 LEU A CA 1
ATOM 1251 C C . LEU A 1 155 ? 8.052 17.933 4.489 1.00 66.50 155 LEU A C 1
ATOM 1253 O O . LEU A 1 155 ? 8.593 18.525 5.422 1.00 66.50 155 LEU A O 1
ATOM 1257 N N . SER A 1 156 ? 8.184 16.617 4.351 1.00 69.75 156 SER A N 1
ATOM 1258 C CA . SER A 1 156 ? 8.959 15.773 5.273 1.00 69.75 156 SER A CA 1
ATOM 1259 C C . SER A 1 156 ? 9.721 14.668 4.540 1.00 69.75 156 SER A C 1
ATOM 1261 O O . SER A 1 156 ? 9.079 13.908 3.819 1.00 69.75 156 SER A O 1
ATOM 1263 N N . PRO A 1 157 ? 11.041 14.500 4.734 1.00 70.00 157 PRO A N 1
ATOM 1264 C CA . PRO A 1 157 ? 11.757 13.352 4.190 1.00 70.00 157 PRO A CA 1
ATOM 1265 C C . PRO A 1 157 ? 11.393 12.066 4.946 1.00 70.00 157 PRO A C 1
ATOM 1267 O O . PRO A 1 157 ? 11.313 12.068 6.179 1.00 70.00 157 PRO A O 1
ATOM 1270 N N . ILE A 1 158 ? 11.220 10.964 4.211 1.00 73.94 158 ILE A N 1
ATOM 1271 C CA . ILE A 1 158 ? 11.022 9.627 4.789 1.00 73.94 158 ILE A CA 1
ATOM 1272 C C . ILE A 1 158 ? 12.164 8.706 4.395 1.00 73.94 158 ILE A C 1
ATOM 1274 O O . ILE A 1 158 ? 12.460 8.540 3.208 1.00 73.94 158 ILE A O 1
ATOM 1278 N N . THR A 1 159 ? 12.737 8.039 5.398 1.00 77.06 159 THR A N 1
ATOM 1279 C CA . THR A 1 159 ? 13.704 6.956 5.205 1.00 77.06 159 THR A CA 1
ATOM 1280 C C . THR A 1 159 ? 13.256 5.692 5.948 1.00 77.06 159 THR A C 1
ATOM 1282 O O . THR A 1 159 ? 13.074 5.697 7.169 1.00 77.06 159 THR A O 1
ATOM 1285 N N . LEU A 1 160 ? 13.060 4.590 5.208 1.00 72.62 160 LEU A N 1
ATOM 1286 C CA . LEU A 1 160 ? 12.753 3.265 5.777 1.00 72.62 160 LEU A CA 1
ATOM 1287 C C . LEU A 1 160 ? 13.807 2.238 5.342 1.00 72.62 160 LEU A C 1
ATOM 1289 O O . LEU A 1 160 ? 14.011 2.022 4.145 1.00 72.62 160 LEU A O 1
ATOM 1293 N N . SER A 1 161 ? 14.414 1.550 6.314 1.00 72.00 161 SER A N 1
ATOM 1294 C CA . SER A 1 161 ? 15.407 0.484 6.088 1.00 72.00 161 SER A CA 1
ATOM 1295 C C . SER A 1 161 ? 15.135 -0.842 6.839 1.00 72.00 161 SER A C 1
ATOM 1297 O O . SER A 1 161 ? 16.038 -1.401 7.467 1.00 72.00 161 SER A O 1
ATOM 1299 N N . PRO A 1 162 ? 13.914 -1.408 6.821 1.00 70.62 162 PRO A N 1
ATOM 1300 C CA . PRO A 1 162 ? 13.653 -2.695 7.469 1.00 70.62 162 PRO A CA 1
ATOM 1301 C C . PRO A 1 162 ? 14.098 -3.887 6.610 1.00 70.62 162 PRO A C 1
ATOM 1303 O O . PRO A 1 162 ? 14.187 -3.811 5.389 1.00 70.62 162 PRO A O 1
ATOM 1306 N N . ALA A 1 163 ? 14.330 -5.042 7.240 1.00 70.31 163 ALA A N 1
ATOM 1307 C CA . ALA A 1 163 ? 14.745 -6.249 6.521 1.00 70.31 163 ALA A CA 1
ATOM 1308 C C . ALA A 1 163 ? 13.677 -6.752 5.526 1.00 70.31 163 ALA A C 1
ATOM 1310 O O . ALA A 1 163 ? 14.015 -7.157 4.417 1.00 70.31 163 ALA A O 1
ATOM 1311 N N . VAL A 1 164 ? 12.396 -6.704 5.900 1.00 66.88 164 VAL A N 1
ATOM 1312 C CA . VAL A 1 164 ? 11.266 -7.137 5.064 1.00 66.88 164 VAL A CA 1
ATOM 1313 C C . VAL A 1 164 ? 10.140 -6.115 5.197 1.00 66.88 164 VAL A C 1
ATOM 1315 O O . VAL A 1 164 ? 9.770 -5.768 6.318 1.00 66.88 164 VAL A O 1
ATOM 1318 N N . LEU A 1 165 ? 9.603 -5.644 4.067 1.00 68.81 165 LEU A N 1
ATOM 1319 C CA . LEU A 1 165 ? 8.399 -4.810 4.016 1.00 68.81 165 LEU A CA 1
ATOM 1320 C C . LEU A 1 165 ? 7.210 -5.602 3.470 1.00 68.81 165 LEU A C 1
ATOM 1322 O O . LEU A 1 165 ? 7.227 -6.054 2.319 1.00 68.81 165 LEU A O 1
ATOM 1326 N N . GLY A 1 166 ? 6.166 -5.718 4.299 1.00 69.19 166 GLY A N 1
ATOM 1327 C CA . GLY A 1 166 ? 4.819 -6.127 3.886 1.00 69.19 166 GLY A CA 1
ATOM 1328 C C . GLY A 1 166 ? 4.176 -5.124 2.915 1.00 69.19 166 GLY A C 1
ATOM 1329 O O . GLY A 1 166 ? 4.834 -4.156 2.534 1.00 69.19 166 GLY A O 1
ATOM 1330 N N . PRO A 1 167 ? 2.934 -5.355 2.450 1.00 70.88 167 PRO A N 1
ATOM 1331 C CA . PRO A 1 167 ? 2.329 -4.506 1.431 1.00 70.88 167 PRO A CA 1
ATOM 1332 C C . PRO A 1 167 ? 2.083 -3.101 1.977 1.00 70.88 167 PRO A C 1
ATOM 1334 O O . PRO A 1 167 ? 1.560 -2.935 3.087 1.00 70.88 167 PRO A O 1
ATOM 1337 N N . ILE A 1 168 ? 2.453 -2.092 1.192 1.00 70.44 168 ILE A N 1
ATOM 1338 C CA . ILE A 1 168 ? 2.363 -0.686 1.596 1.00 70.44 168 ILE A CA 1
ATOM 1339 C C . ILE A 1 168 ? 1.450 0.049 0.627 1.00 70.44 168 ILE A C 1
ATOM 1341 O O . ILE A 1 168 ? 1.620 -0.021 -0.594 1.00 70.44 168 ILE A O 1
ATOM 1345 N N . ILE A 1 169 ? 0.504 0.795 1.198 1.00 69.31 169 ILE A N 1
ATOM 1346 C CA . ILE A 1 169 ? -0.285 1.783 0.467 1.00 69.31 169 ILE A CA 1
ATOM 1347 C C . ILE A 1 169 ? 0.119 3.156 0.986 1.00 69.31 169 ILE A C 1
ATOM 1349 O O . ILE A 1 169 ? -0.128 3.509 2.143 1.00 69.31 169 ILE A O 1
ATOM 1353 N N . LEU A 1 170 ? 0.750 3.927 0.110 1.00 70.75 170 LEU A N 1
ATOM 1354 C CA . LEU A 1 170 ? 1.106 5.312 0.375 1.00 70.75 170 LEU A CA 1
ATOM 1355 C C . LEU A 1 170 ? -0.024 6.201 -0.160 1.00 70.75 170 LEU A C 1
ATOM 1357 O O . LEU A 1 170 ? -0.262 6.220 -1.369 1.00 70.75 170 LEU A O 1
ATOM 1361 N N . SER A 1 171 ? -0.727 6.917 0.729 1.00 69.50 171 SER A N 1
ATOM 1362 C CA . SER A 1 171 ? -1.722 7.956 0.371 1.00 69.50 171 SER A CA 1
ATOM 1363 C C . SER A 1 171 ? -1.034 9.170 -0.299 1.00 69.50 171 SER A C 1
ATOM 1365 O O . SER A 1 171 ? 0.164 9.077 -0.485 1.00 69.50 171 SER A O 1
ATOM 1367 N N . PRO A 1 172 ? -1.693 10.227 -0.806 1.00 69.44 172 PRO A N 1
ATOM 1368 C CA . PRO A 1 172 ? -1.026 11.184 -1.704 1.00 69.44 172 PRO A CA 1
ATOM 1369 C C . PRO A 1 172 ? 0.012 12.061 -0.984 1.00 69.44 172 PRO A C 1
ATOM 1371 O O . PRO A 1 172 ? -0.202 12.465 0.160 1.00 69.44 172 PRO A O 1
ATOM 1374 N N . TRP A 1 173 ? 1.114 12.386 -1.674 1.00 71.69 173 TRP A N 1
ATOM 1375 C CA . TRP A 1 173 ? 2.244 13.164 -1.136 1.00 71.69 173 TRP A CA 1
ATOM 1376 C C . TRP A 1 173 ? 2.511 14.400 -1.988 1.00 71.69 173 TRP A C 1
ATOM 1378 O O . TRP A 1 173 ? 2.397 14.361 -3.217 1.00 71.69 173 TRP A O 1
ATOM 1388 N N . VAL A 1 174 ? 2.941 15.478 -1.332 1.00 70.94 174 VAL A N 1
ATOM 1389 C CA . VAL A 1 174 ? 3.374 16.712 -1.995 1.00 70.94 174 VAL A CA 1
ATOM 1390 C C . VAL A 1 174 ? 4.708 17.154 -1.389 1.00 70.94 174 VAL A C 1
ATOM 1392 O O . VAL A 1 174 ? 4.802 17.338 -0.173 1.00 70.94 174 VAL A O 1
ATOM 1395 N N . PHE A 1 175 ? 5.731 17.329 -2.235 1.00 69.81 175 PHE A N 1
ATOM 1396 C CA . PHE A 1 175 ? 7.078 17.794 -1.855 1.00 69.81 175 PHE A CA 1
ATOM 1397 C C . PHE A 1 175 ? 7.824 16.904 -0.845 1.00 69.81 175 PHE A C 1
ATOM 1399 O O . PHE A 1 175 ? 8.337 17.392 0.165 1.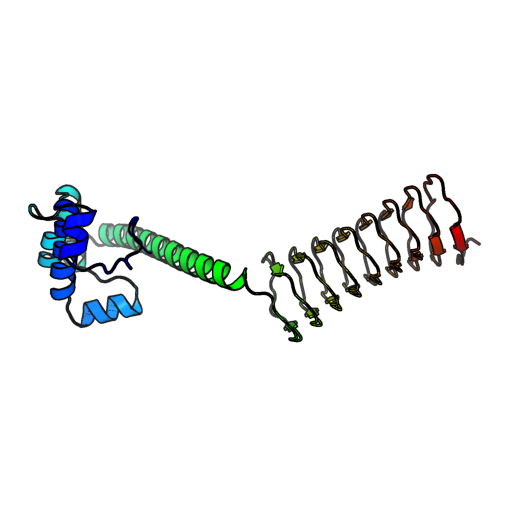00 69.81 175 PHE A O 1
ATOM 1406 N N . ILE A 1 176 ? 7.885 15.590 -1.089 1.00 73.50 176 ILE A N 1
ATOM 1407 C CA . ILE A 1 176 ? 8.518 14.639 -0.157 1.00 73.50 176 ILE A CA 1
ATOM 1408 C C . ILE A 1 176 ? 9.533 13.739 -0.855 1.00 73.50 176 ILE A C 1
ATOM 1410 O O . ILE A 1 176 ? 9.150 12.994 -1.750 1.00 73.50 176 ILE A O 1
ATOM 1414 N N . PRO A 1 177 ? 10.810 13.733 -0.433 1.00 75.06 177 PRO A N 1
ATOM 1415 C CA . PRO A 1 177 ? 11.735 12.695 -0.851 1.00 75.06 177 PRO A CA 1
ATOM 1416 C C . PRO A 1 177 ? 11.446 11.387 -0.104 1.00 75.06 177 PRO A C 1
ATOM 1418 O O . PRO A 1 177 ? 11.427 11.350 1.131 1.00 75.06 177 PRO A O 1
ATOM 1421 N N . LEU A 1 178 ? 11.247 10.310 -0.864 1.00 77.81 178 LEU A N 1
ATOM 1422 C CA . LEU A 1 178 ? 11.045 8.959 -0.346 1.00 77.81 178 LEU A CA 1
ATOM 1423 C C . LEU A 1 178 ? 12.278 8.103 -0.651 1.00 77.81 178 LEU A C 1
ATOM 1425 O O . LEU A 1 178 ? 12.586 7.865 -1.820 1.00 77.81 178 LEU A O 1
ATOM 1429 N N . VAL A 1 179 ? 12.949 7.605 0.391 1.00 80.75 179 VAL A N 1
ATOM 1430 C CA . VAL A 1 179 ? 14.074 6.666 0.255 1.00 80.75 179 VAL A CA 1
ATOM 1431 C C . VAL A 1 179 ? 13.745 5.363 0.980 1.00 80.75 179 VAL A C 1
ATOM 1433 O O . VAL A 1 179 ? 13.621 5.342 2.207 1.00 80.75 179 VAL A O 1
ATOM 1436 N N . LEU A 1 180 ? 13.615 4.265 0.230 1.00 76.69 180 LEU A N 1
ATOM 1437 C CA . LEU A 1 180 ? 13.372 2.929 0.790 1.00 76.69 180 LEU A CA 1
ATOM 1438 C C . LEU A 1 180 ? 14.493 1.967 0.387 1.00 76.69 180 LEU A C 1
ATOM 1440 O O . LEU A 1 180 ? 14.757 1.770 -0.801 1.00 76.69 180 LEU A O 1
ATOM 1444 N N . SER A 1 181 ? 15.098 1.312 1.376 1.00 78.25 181 SER A N 1
ATOM 1445 C CA . SER A 1 181 ? 16.161 0.316 1.172 1.00 78.25 181 SER A CA 1
ATOM 1446 C C . SER A 1 181 ? 15.918 -1.010 1.917 1.00 78.25 181 SER A C 1
ATOM 1448 O O . SER A 1 181 ? 16.789 -1.477 2.656 1.00 78.25 181 SER A O 1
ATOM 1450 N N . PRO A 1 182 ? 14.743 -1.658 1.774 1.00 76.38 182 PRO A N 1
ATOM 1451 C CA . PRO A 1 182 ? 14.515 -2.955 2.403 1.00 76.38 182 PRO A CA 1
ATOM 1452 C C . PRO A 1 182 ? 15.204 -4.091 1.643 1.00 76.38 182 PRO A C 1
ATOM 1454 O O . PRO A 1 182 ? 15.397 -4.005 0.436 1.00 76.38 182 PRO A O 1
ATOM 1457 N N . ARG A 1 183 ? 15.508 -5.224 2.291 1.00 76.06 183 ARG A N 1
ATOM 1458 C CA . ARG A 1 183 ? 16.010 -6.391 1.533 1.00 76.06 183 ARG A CA 1
ATOM 1459 C C . ARG A 1 183 ? 14.915 -6.970 0.638 1.00 76.06 183 ARG A C 1
ATOM 1461 O O . ARG A 1 183 ? 15.164 -7.230 -0.532 1.00 76.06 183 ARG A O 1
ATOM 1468 N N . VAL A 1 184 ? 13.704 -7.143 1.161 1.00 72.81 184 VAL A N 1
ATOM 1469 C CA . VAL A 1 184 ? 12.566 -7.668 0.392 1.00 72.81 184 VAL A CA 1
ATOM 1470 C C . VAL A 1 184 ? 11.401 -6.692 0.468 1.00 72.81 184 VAL A C 1
ATOM 1472 O O . VAL A 1 184 ? 10.954 -6.347 1.564 1.00 72.81 184 VAL A O 1
ATOM 1475 N N . LEU A 1 185 ? 10.911 -6.269 -0.698 1.00 73.31 185 LEU A N 1
ATOM 1476 C CA . LEU A 1 185 ? 9.763 -5.379 -0.839 1.00 73.31 185 LEU A CA 1
ATOM 1477 C C . LEU A 1 185 ? 8.613 -6.141 -1.517 1.00 73.31 185 LEU A C 1
ATOM 1479 O O . LEU A 1 185 ? 8.742 -6.593 -2.657 1.00 73.31 185 LEU A O 1
ATOM 1483 N N . SER A 1 186 ? 7.510 -6.319 -0.787 1.00 72.12 186 SER A N 1
ATOM 1484 C CA . SER A 1 186 ? 6.246 -6.872 -1.303 1.00 72.12 186 SER A CA 1
ATOM 1485 C C . SER A 1 186 ? 5.402 -5.770 -1.989 1.00 72.12 186 SER A C 1
ATOM 1487 O O . SER A 1 186 ? 5.853 -4.626 -2.005 1.00 72.12 186 SER A O 1
ATOM 1489 N N . PRO A 1 187 ? 4.233 -6.065 -2.601 1.00 73.88 187 PRO A N 1
ATOM 1490 C CA . PRO A 1 187 ? 3.554 -5.133 -3.503 1.00 73.88 187 PRO A CA 1
ATOM 1491 C C . PRO A 1 187 ? 3.394 -3.725 -2.922 1.00 73.88 187 PRO A C 1
ATOM 1493 O O . PRO A 1 187 ? 2.820 -3.540 -1.844 1.00 73.88 187 PRO A O 1
ATOM 1496 N N . LEU A 1 188 ? 3.894 -2.737 -3.663 1.00 74.25 188 LEU A N 1
ATOM 1497 C CA . LEU A 1 188 ? 3.822 -1.324 -3.307 1.00 74.25 188 LEU A CA 1
ATOM 1498 C C . LEU A 1 188 ? 2.889 -0.613 -4.281 1.00 74.25 188 LEU A C 1
ATOM 1500 O O . LEU A 1 188 ? 3.087 -0.655 -5.498 1.00 74.25 188 LEU A O 1
ATOM 1504 N N . ILE A 1 189 ? 1.882 0.053 -3.719 1.00 72.75 189 ILE A N 1
ATOM 1505 C CA . ILE A 1 189 ? 0.993 0.950 -4.454 1.00 72.75 189 ILE A CA 1
ATOM 1506 C C . ILE A 1 189 ? 1.261 2.357 -3.941 1.00 72.75 189 ILE A C 1
ATOM 1508 O O . ILE A 1 189 ? 0.968 2.690 -2.787 1.00 72.75 189 ILE A O 1
ATOM 1512 N N . VAL A 1 190 ? 1.828 3.181 -4.814 1.00 72.62 190 VAL A N 1
ATOM 1513 C CA . VAL A 1 190 ? 2.073 4.593 -4.525 1.00 72.62 190 VAL A CA 1
ATOM 1514 C C . VAL A 1 190 ? 0.980 5.392 -5.205 1.00 72.62 190 VAL A C 1
ATOM 1516 O O . VAL A 1 190 ? 0.875 5.329 -6.425 1.00 72.62 190 VAL A O 1
ATOM 1519 N N . SER A 1 191 ? 0.145 6.080 -4.425 1.00 71.06 191 SER A N 1
ATOM 1520 C CA . SER A 1 191 ? -0.913 6.964 -4.936 1.00 71.06 191 SER A CA 1
ATOM 1521 C C . SER A 1 191 ? -0.321 8.285 -5.481 1.00 71.06 191 SER A C 1
ATOM 1523 O O . SER A 1 191 ? 0.899 8.435 -5.443 1.00 71.06 191 SER A O 1
ATOM 1525 N N . PRO A 1 192 ? -1.110 9.209 -6.069 1.00 67.75 192 PRO A N 1
ATOM 1526 C CA . PRO A 1 192 ? -0.558 10.256 -6.920 1.00 67.75 192 PRO A CA 1
ATOM 1527 C C . PRO A 1 192 ? 0.416 11.165 -6.169 1.00 67.75 192 PRO A C 1
ATOM 1529 O O . PRO A 1 192 ? 0.208 11.533 -5.009 1.00 67.75 192 PRO A O 1
ATOM 1532 N N . LEU A 1 193 ? 1.481 11.517 -6.879 1.00 70.94 193 LEU A N 1
ATOM 1533 C CA . LEU A 1 193 ? 2.648 12.204 -6.352 1.00 70.94 193 LEU A CA 1
ATOM 1534 C C . LEU A 1 193 ? 2.897 13.499 -7.116 1.00 70.94 193 LEU A C 1
ATOM 1536 O O . LEU A 1 193 ? 2.802 13.529 -8.347 1.00 70.94 193 LEU A O 1
ATOM 1540 N N . ILE A 1 194 ? 3.272 14.557 -6.401 1.00 72.50 194 ILE A N 1
ATOM 1541 C CA . ILE A 1 194 ? 3.615 15.849 -7.000 1.00 72.50 194 ILE A CA 1
ATOM 1542 C C . ILE A 1 194 ? 4.902 16.379 -6.347 1.00 72.50 194 ILE A C 1
ATOM 1544 O O . ILE A 1 194 ? 4.958 16.561 -5.127 1.00 72.50 194 ILE A O 1
ATOM 1548 N N . PHE A 1 195 ? 5.925 16.655 -7.164 1.00 73.62 195 PHE A N 1
ATOM 1549 C CA . PHE A 1 195 ? 7.237 17.176 -6.741 1.00 73.62 195 PHE A CA 1
ATOM 1550 C C . PHE A 1 195 ? 7.964 16.340 -5.665 1.00 73.62 195 PHE A C 1
ATOM 1552 O O . PHE A 1 195 ? 8.620 16.877 -4.772 1.00 73.62 195 PHE A O 1
ATOM 1559 N N . SER A 1 196 ? 7.859 15.016 -5.726 1.00 75.81 196 SER A N 1
ATOM 1560 C CA . SER A 1 196 ? 8.469 14.074 -4.780 1.00 75.81 196 SER A CA 1
ATOM 1561 C C . SER A 1 196 ? 9.470 13.151 -5.487 1.00 75.81 196 SER A C 1
ATOM 1563 O O . SER A 1 196 ? 9.045 12.339 -6.316 1.00 75.81 196 SER A O 1
ATOM 1565 N N . PRO A 1 197 ? 10.781 13.226 -5.181 1.00 79.94 197 PRO A N 1
ATOM 1566 C CA . PRO A 1 197 ? 11.744 12.261 -5.690 1.00 79.94 197 PRO A CA 1
ATOM 1567 C C . PRO A 1 197 ? 11.583 10.911 -4.975 1.00 79.94 197 PRO A C 1
ATOM 1569 O O . PRO A 1 197 ? 11.466 10.857 -3.749 1.00 79.94 197 PRO A O 1
ATOM 1572 N N . ILE A 1 198 ? 11.612 9.817 -5.736 1.00 81.50 198 ILE A N 1
ATOM 1573 C CA . ILE A 1 198 ? 11.535 8.450 -5.205 1.00 81.50 198 ILE A CA 1
ATOM 1574 C C . ILE A 1 198 ? 12.846 7.728 -5.495 1.00 81.50 198 ILE A C 1
ATOM 1576 O O . ILE A 1 198 ? 13.261 7.637 -6.650 1.00 81.50 198 ILE A O 1
ATOM 1580 N N . ILE A 1 199 ? 13.463 7.166 -4.456 1.00 83.00 199 ILE A N 1
ATOM 1581 C CA . ILE A 1 199 ? 14.667 6.337 -4.561 1.00 83.00 199 ILE A CA 1
ATOM 1582 C C . ILE A 1 199 ? 14.391 4.998 -3.870 1.00 83.00 199 ILE A C 1
ATOM 1584 O O . ILE A 1 199 ? 14.230 4.952 -2.648 1.00 83.00 199 ILE A O 1
ATOM 1588 N N . LEU A 1 200 ? 14.341 3.903 -4.638 1.00 80.50 200 LEU A N 1
ATOM 1589 C CA . LEU A 1 200 ? 14.193 2.544 -4.097 1.00 80.50 200 LEU A CA 1
ATOM 1590 C C . LEU A 1 200 ? 15.400 1.679 -4.475 1.00 80.50 200 LEU A C 1
ATOM 1592 O O . LEU A 1 200 ? 15.706 1.515 -5.657 1.00 80.50 200 LEU A O 1
ATOM 1596 N N . SER A 1 201 ? 16.028 1.059 -3.475 1.00 82.31 201 SER A N 1
ATOM 1597 C CA . SER A 1 201 ? 17.159 0.137 -3.661 1.00 82.31 201 SER A CA 1
ATOM 1598 C C . SER A 1 201 ? 16.986 -1.216 -2.944 1.00 82.31 201 SER A C 1
ATOM 1600 O O . SER A 1 201 ? 17.839 -1.599 -2.137 1.00 82.31 201 SER A O 1
ATOM 1602 N N . PRO A 1 202 ? 15.889 -1.969 -3.179 1.00 79.75 202 PRO A N 1
ATOM 1603 C CA . PRO A 1 202 ? 15.707 -3.262 -2.530 1.00 79.75 202 PRO A CA 1
ATOM 1604 C C . PRO A 1 202 ? 16.458 -4.403 -3.222 1.00 79.75 202 PRO A C 1
ATOM 1606 O O . PRO A 1 202 ? 16.708 -4.354 -4.417 1.00 79.75 202 PRO A O 1
ATOM 1609 N N . LEU A 1 203 ? 16.757 -5.498 -2.514 1.00 79.00 203 LEU A N 1
ATOM 1610 C CA . LEU A 1 203 ? 17.346 -6.681 -3.165 1.00 79.00 203 LEU A CA 1
ATOM 1611 C C . LEU A 1 203 ? 16.332 -7.336 -4.120 1.00 79.00 203 LEU A C 1
ATOM 1613 O O . LEU A 1 203 ? 16.665 -7.676 -5.252 1.00 79.00 203 LEU A O 1
ATOM 1617 N N . VAL A 1 204 ? 15.082 -7.485 -3.675 1.00 74.88 204 VAL A N 1
ATOM 1618 C CA . VAL A 1 204 ? 13.996 -8.081 -4.466 1.00 74.88 204 VAL A CA 1
ATOM 1619 C C . VAL A 1 204 ? 12.759 -7.194 -4.403 1.00 74.88 204 VAL A C 1
ATOM 1621 O O . VAL A 1 204 ? 12.286 -6.868 -3.310 1.00 74.88 204 VAL A O 1
ATOM 1624 N N . LEU A 1 205 ? 12.214 -6.856 -5.576 1.00 75.88 205 LEU A N 1
ATOM 1625 C CA . LEU A 1 205 ? 11.011 -6.039 -5.726 1.00 75.88 205 LEU A CA 1
ATOM 1626 C C . LEU A 1 205 ? 9.877 -6.850 -6.386 1.00 75.88 205 LEU A C 1
ATOM 1628 O O . LEU A 1 205 ? 9.951 -7.232 -7.560 1.00 75.88 205 LEU A O 1
ATOM 1632 N N . HIS A 1 206 ? 8.835 -7.134 -5.599 1.00 72.56 206 HIS A N 1
ATOM 1633 C CA . HIS A 1 206 ? 7.568 -7.744 -6.034 1.00 72.56 206 HIS A CA 1
ATOM 1634 C C . HIS A 1 206 ? 6.566 -6.661 -6.487 1.00 72.56 206 HIS A C 1
ATOM 1636 O O . HIS A 1 206 ? 6.743 -5.512 -6.089 1.00 72.56 206 HIS A O 1
ATOM 1642 N N . PRO A 1 207 ? 5.583 -6.970 -7.362 1.00 73.88 207 PRO A N 1
ATOM 1643 C CA . PRO A 1 207 ? 5.096 -6.059 -8.404 1.00 73.88 207 PRO A CA 1
ATOM 1644 C C . PRO A 1 207 ? 4.787 -4.649 -7.900 1.00 73.88 207 PRO A C 1
ATOM 1646 O O . PRO A 1 207 ? 4.067 -4.460 -6.916 1.00 73.88 207 PRO A O 1
ATOM 1649 N N . LEU A 1 208 ? 5.340 -3.669 -8.611 1.00 73.50 208 LEU A N 1
ATOM 1650 C CA . LEU A 1 208 ? 5.230 -2.251 -8.294 1.00 73.50 208 LEU A CA 1
ATOM 1651 C C . LEU A 1 208 ? 4.275 -1.578 -9.280 1.00 73.50 208 LEU A C 1
ATOM 1653 O O . LEU A 1 208 ? 4.466 -1.657 -10.497 1.00 73.50 208 LEU A O 1
ATOM 1657 N N . ILE A 1 209 ? 3.270 -0.898 -8.727 1.00 75.69 209 ILE A N 1
ATOM 1658 C CA . ILE A 1 209 ? 2.313 -0.088 -9.480 1.00 75.69 209 ILE A CA 1
ATOM 1659 C C . ILE A 1 209 ? 2.492 1.362 -9.037 1.00 75.69 209 ILE A C 1
ATOM 1661 O O . ILE A 1 209 ? 2.168 1.726 -7.902 1.00 75.69 209 ILE A O 1
ATOM 1665 N N . LEU A 1 210 ? 3.002 2.194 -9.943 1.00 74.06 210 LEU A N 1
ATOM 1666 C CA . LEU A 1 210 ? 3.081 3.640 -9.734 1.00 74.06 210 LEU A CA 1
ATOM 1667 C C . LEU A 1 210 ? 1.862 4.308 -10.370 1.00 74.06 210 LEU A C 1
ATOM 1669 O O . LEU A 1 210 ? 1.637 4.148 -11.570 1.00 74.06 210 LEU A O 1
ATOM 1673 N N . VAL A 1 211 ? 1.086 5.041 -9.565 1.00 73.69 211 VAL A N 1
ATOM 1674 C CA . VAL A 1 211 ? -0.080 5.865 -9.960 1.00 73.69 211 VAL A CA 1
ATOM 1675 C C . VAL A 1 211 ? 0.417 7.207 -10.558 1.00 73.69 211 VAL A C 1
ATOM 1677 O O . VAL A 1 211 ? 1.607 7.511 -10.416 1.00 73.69 211 VAL A O 1
ATOM 1680 N N . PRO A 1 212 ? -0.414 7.990 -11.286 1.00 72.94 212 PRO A N 1
ATOM 1681 C CA . PRO A 1 212 ? 0.077 9.128 -12.056 1.00 72.94 212 PRO A CA 1
ATOM 1682 C C . PRO A 1 212 ? 0.816 10.168 -11.223 1.00 72.94 212 PRO A C 1
ATOM 1684 O O . PRO A 1 212 ? 0.433 10.462 -10.087 1.00 72.94 212 PRO A O 1
ATOM 1687 N N . GLY A 1 213 ? 1.857 10.745 -11.812 1.00 72.62 213 GLY A N 1
ATOM 1688 C CA . GLY A 1 213 ? 2.708 11.735 -11.170 1.00 72.62 213 GLY A CA 1
ATOM 1689 C C . GLY A 1 213 ? 3.165 12.832 -12.126 1.00 72.62 213 GLY A C 1
ATOM 1690 O O . GLY A 1 213 ? 3.191 12.663 -13.349 1.00 72.62 213 GLY A O 1
ATOM 1691 N N . ILE A 1 214 ? 3.498 13.983 -11.540 1.00 75.94 214 ILE A N 1
ATOM 1692 C CA . ILE A 1 214 ? 3.980 15.170 -12.251 1.00 75.94 214 ILE A CA 1
ATOM 1693 C C . ILE A 1 214 ? 5.253 15.663 -11.554 1.00 75.94 214 ILE A C 1
ATOM 1695 O O . ILE A 1 214 ? 5.253 15.839 -10.334 1.00 75.94 214 ILE A O 1
ATOM 1699 N N . PHE A 1 215 ? 6.328 15.896 -12.317 1.00 77.81 215 PHE A N 1
ATOM 1700 C CA . PHE A 1 215 ? 7.619 16.402 -11.809 1.00 77.81 215 PHE A CA 1
ATOM 1701 C C . PHE A 1 215 ? 8.273 15.548 -10.704 1.00 77.81 215 PHE A C 1
ATOM 1703 O O . PHE A 1 215 ? 8.885 16.068 -9.771 1.00 77.81 215 PHE A O 1
ATOM 1710 N N . ASN A 1 216 ? 8.177 14.224 -10.817 1.00 79.12 216 ASN A N 1
ATOM 1711 C CA . ASN A 1 216 ? 8.766 13.274 -9.874 1.00 79.12 216 ASN A CA 1
ATOM 1712 C C . ASN A 1 216 ? 9.917 12.505 -10.531 1.00 79.12 216 ASN A C 1
ATOM 1714 O O . ASN A 1 216 ? 9.655 11.686 -11.414 1.00 79.12 216 ASN A O 1
ATOM 1718 N N . PRO A 1 217 ? 11.181 12.723 -10.134 1.00 82.75 217 PRO A N 1
ATOM 1719 C CA . PRO A 1 217 ? 12.259 11.843 -10.555 1.00 82.75 217 PRO A CA 1
ATOM 1720 C C . PRO A 1 217 ? 12.148 10.503 -9.814 1.00 82.75 217 PRO A C 1
ATOM 1722 O O . PRO A 1 217 ? 11.983 10.465 -8.591 1.00 82.75 217 PRO A O 1
ATOM 1725 N N . ILE A 1 218 ? 12.238 9.401 -10.555 1.00 84.12 218 ILE A N 1
ATOM 1726 C CA . ILE A 1 218 ? 12.146 8.039 -10.019 1.00 84.12 218 ILE A CA 1
ATOM 1727 C C . ILE A 1 218 ? 13.459 7.315 -10.307 1.00 84.12 218 ILE A C 1
ATOM 1729 O O . ILE A 1 218 ? 13.854 7.185 -11.465 1.00 84.12 218 ILE A O 1
ATOM 1733 N N . VAL A 1 219 ? 14.117 6.818 -9.260 1.00 85.25 219 VAL A N 1
ATOM 1734 C CA . VAL A 1 219 ? 15.346 6.019 -9.355 1.00 85.25 219 VAL A CA 1
ATOM 1735 C C . VAL A 1 219 ? 15.116 4.662 -8.697 1.00 85.25 219 VAL A C 1
ATOM 1737 O O . VAL A 1 219 ? 14.867 4.587 -7.491 1.00 85.25 219 VAL A O 1
ATOM 1740 N N . LEU A 1 220 ? 15.204 3.585 -9.481 1.00 83.62 220 LEU A N 1
ATOM 1741 C CA . LEU A 1 220 ? 15.053 2.205 -9.007 1.00 83.62 220 LEU A CA 1
ATOM 1742 C C . LEU A 1 220 ? 16.306 1.389 -9.334 1.00 83.62 220 LEU A C 1
ATOM 1744 O O . LEU A 1 220 ? 16.651 1.217 -10.504 1.00 83.62 220 LEU A O 1
ATOM 1748 N N . SER A 1 221 ? 16.946 0.827 -8.308 1.00 83.94 221 SER A N 1
ATOM 1749 C CA . SER A 1 221 ? 18.142 -0.018 -8.452 1.00 83.94 221 SER A CA 1
ATOM 1750 C C . SER A 1 221 ? 18.041 -1.380 -7.738 1.00 83.94 221 SER A C 1
ATOM 1752 O O . SER A 1 221 ? 18.908 -1.710 -6.924 1.00 83.94 221 SER A O 1
ATOM 1754 N N . PRO A 1 222 ? 16.995 -2.199 -7.986 1.00 82.44 222 PRO A N 1
ATOM 1755 C CA . PRO A 1 222 ? 16.891 -3.504 -7.348 1.00 82.44 222 PRO A CA 1
ATOM 1756 C C . PRO A 1 222 ? 17.705 -4.597 -8.045 1.00 82.44 222 PRO A C 1
ATOM 1758 O O . PRO A 1 222 ? 17.924 -4.540 -9.247 1.00 82.44 222 PRO A O 1
ATOM 1761 N N . LEU A 1 223 ? 18.089 -5.665 -7.341 1.00 81.25 223 LEU A N 1
ATOM 1762 C CA . LEU A 1 223 ? 18.769 -6.795 -7.997 1.00 81.25 223 LEU A CA 1
ATOM 1763 C C . LEU A 1 223 ? 17.799 -7.548 -8.926 1.00 81.25 223 LEU A C 1
ATOM 1765 O O . LEU A 1 223 ? 18.127 -7.806 -10.084 1.00 81.25 223 LEU A O 1
ATOM 1769 N N . VAL A 1 224 ? 16.581 -7.831 -8.456 1.00 76.69 224 VAL A N 1
ATOM 1770 C CA . VAL A 1 224 ? 15.508 -8.424 -9.275 1.00 76.69 224 VAL A CA 1
ATOM 1771 C C . VAL A 1 224 ? 14.273 -7.536 -9.250 1.00 76.69 224 VAL A C 1
ATOM 1773 O O . VAL A 1 224 ? 13.712 -7.269 -8.182 1.00 76.69 224 VAL A O 1
ATOM 1776 N N . LEU A 1 225 ? 13.822 -7.132 -10.438 1.00 78.00 225 LEU A N 1
ATOM 1777 C CA . LEU A 1 225 ? 12.587 -6.387 -10.637 1.00 78.00 225 LEU A CA 1
ATOM 1778 C C . LEU A 1 225 ? 11.560 -7.302 -11.315 1.00 78.00 225 LEU A C 1
ATOM 1780 O O . LEU A 1 225 ? 11.744 -7.672 -12.472 1.00 78.00 225 LEU A O 1
ATOM 1784 N N . SER A 1 226 ? 10.495 -7.674 -10.597 1.00 72.06 226 SER A N 1
ATOM 1785 C CA . SER A 1 226 ? 9.322 -8.390 -11.140 1.00 72.06 226 SER A CA 1
ATOM 1786 C C . SER A 1 226 ? 8.271 -7.387 -11.678 1.00 72.06 226 SER A C 1
ATOM 1788 O O . SER A 1 226 ? 8.421 -6.198 -11.403 1.00 72.06 226 SER A O 1
ATOM 1790 N N . PRO A 1 227 ? 7.269 -7.800 -12.488 1.00 73.69 227 PRO A N 1
ATOM 1791 C CA . PRO A 1 227 ? 6.656 -6.950 -13.517 1.00 73.69 227 PRO A CA 1
ATOM 1792 C C . PRO A 1 227 ? 6.262 -5.555 -13.018 1.00 73.69 227 PRO A C 1
ATOM 1794 O O . PRO A 1 227 ? 5.607 -5.401 -11.983 1.00 73.69 227 PRO A O 1
ATOM 1797 N N . PHE A 1 228 ? 6.675 -4.550 -13.789 1.00 74.75 228 PHE A N 1
ATOM 1798 C CA . PHE A 1 228 ? 6.517 -3.138 -13.465 1.00 74.75 228 PHE A CA 1
ATOM 1799 C C . PHE A 1 228 ? 5.454 -2.504 -14.346 1.00 74.75 228 PHE A C 1
ATOM 1801 O O . PHE A 1 228 ? 5.550 -2.556 -15.576 1.00 74.75 228 PHE A O 1
ATOM 1808 N N . ILE A 1 229 ? 4.462 -1.886 -13.707 1.00 77.62 229 ILE A N 1
ATOM 1809 C CA . ILE A 1 229 ? 3.394 -1.165 -14.395 1.00 77.62 229 ILE A CA 1
ATOM 1810 C C . ILE A 1 229 ? 3.511 0.306 -14.018 1.00 77.62 229 ILE A C 1
ATOM 1812 O O . ILE A 1 229 ? 3.285 0.695 -12.867 1.00 77.62 229 ILE A O 1
ATOM 1816 N N . LEU A 1 230 ? 3.842 1.125 -15.012 1.00 75.94 230 LEU A N 1
ATOM 1817 C CA . LEU A 1 230 ? 3.899 2.570 -14.860 1.00 75.94 230 LEU A CA 1
ATOM 1818 C C . LEU A 1 230 ? 2.635 3.187 -15.464 1.00 75.94 230 LEU A C 1
ATOM 1820 O O . LEU A 1 230 ? 2.419 3.110 -16.676 1.00 75.94 230 LEU A O 1
ATOM 1824 N N . SER A 1 231 ? 1.792 3.785 -14.620 1.00 78.31 231 SER A N 1
ATOM 1825 C CA . SER A 1 231 ? 0.645 4.589 -15.066 1.00 78.31 231 SER A CA 1
ATOM 1826 C C . SER A 1 231 ? 1.104 5.948 -15.649 1.00 78.31 231 SER A C 1
ATOM 1828 O O . SER A 1 231 ? 2.292 6.264 -15.532 1.00 78.31 231 SER A O 1
ATOM 1830 N N . PRO A 1 232 ? 0.220 6.748 -16.282 1.00 77.88 232 PRO A N 1
ATOM 1831 C CA . PRO A 1 232 ? 0.633 7.921 -17.049 1.00 77.88 232 PRO A CA 1
ATOM 1832 C C . PRO A 1 232 ? 1.452 8.918 -16.227 1.00 77.88 232 PRO A C 1
ATOM 1834 O O . PRO A 1 232 ? 1.040 9.304 -15.134 1.00 77.88 232 PRO A O 1
ATOM 1837 N N . GLN A 1 233 ? 2.590 9.364 -16.759 1.00 77.88 233 GLN A N 1
ATOM 1838 C CA . GLN A 1 233 ? 3.448 10.351 -16.097 1.00 77.88 233 GLN A CA 1
ATOM 1839 C C . GLN A 1 233 ? 3.757 11.545 -17.003 1.00 77.88 233 GLN A C 1
ATOM 1841 O O . GLN A 1 233 ? 3.838 11.409 -18.229 1.00 77.88 233 GLN A O 1
ATOM 1846 N N . VAL A 1 234 ? 3.969 12.711 -16.385 1.00 80.69 234 VAL A N 1
ATOM 1847 C CA . VAL A 1 234 ? 4.293 13.964 -17.083 1.00 80.69 234 VAL A CA 1
ATOM 1848 C C . VAL A 1 234 ? 5.523 14.623 -16.451 1.00 80.69 234 VAL A C 1
ATOM 1850 O O . VAL A 1 234 ? 5.545 14.891 -15.250 1.00 80.69 234 VAL A O 1
ATOM 1853 N N . PHE A 1 235 ? 6.553 14.905 -17.255 1.00 82.56 235 PHE A N 1
ATOM 1854 C CA . PHE A 1 235 ? 7.819 15.512 -16.806 1.00 82.56 235 PHE A CA 1
ATOM 1855 C C . PHE A 1 235 ? 8.525 14.755 -15.666 1.00 82.56 235 PHE A C 1
ATOM 1857 O O . PHE A 1 235 ? 9.077 15.352 -14.741 1.00 82.56 235 PHE A O 1
ATOM 1864 N N . THR A 1 236 ? 8.510 13.424 -15.717 1.00 81.19 236 THR A N 1
ATOM 1865 C CA . THR A 1 236 ? 9.110 12.552 -14.696 1.00 81.19 236 THR A CA 1
ATOM 1866 C C . THR A 1 236 ? 10.302 11.780 -15.269 1.00 81.19 236 THR A C 1
ATOM 1868 O O . THR A 1 236 ? 10.092 10.827 -16.021 1.00 81.19 236 THR A O 1
ATOM 1871 N N . PRO A 1 237 ? 11.558 12.139 -14.966 1.00 83.62 237 PRO A N 1
ATOM 1872 C CA . PRO A 1 237 ? 12.686 11.320 -15.392 1.00 83.62 237 PRO A CA 1
ATOM 1873 C C . PRO A 1 237 ? 12.680 9.988 -14.626 1.00 83.62 237 PRO A C 1
ATOM 1875 O O . PRO A 1 237 ? 12.574 9.974 -13.397 1.00 83.62 237 PRO A O 1
ATOM 1878 N N . VAL A 1 238 ? 12.791 8.870 -15.346 1.00 84.38 238 VAL A N 1
ATOM 1879 C CA . VAL A 1 238 ? 12.806 7.516 -14.771 1.00 84.38 238 VAL A CA 1
ATOM 1880 C C . VAL A 1 238 ? 14.153 6.860 -15.062 1.00 84.38 238 VAL A C 1
ATOM 1882 O O . VAL A 1 238 ? 14.540 6.723 -16.219 1.00 84.38 238 VAL A O 1
ATOM 1885 N N . ILE A 1 239 ? 14.858 6.437 -14.013 1.00 85.31 239 ILE A N 1
ATOM 1886 C CA . ILE A 1 239 ? 16.148 5.740 -14.091 1.00 85.31 239 ILE A CA 1
ATOM 1887 C C . ILE A 1 239 ? 15.979 4.349 -13.476 1.00 85.31 239 ILE A C 1
ATOM 1889 O O . ILE A 1 239 ? 15.704 4.236 -12.279 1.00 85.31 239 ILE A O 1
ATOM 1893 N N . LEU A 1 240 ? 16.157 3.293 -14.276 1.00 82.81 240 LEU A N 1
ATOM 1894 C CA . LEU A 1 240 ? 16.116 1.900 -13.813 1.00 82.81 240 LEU A CA 1
ATOM 1895 C C . LEU A 1 240 ? 17.456 1.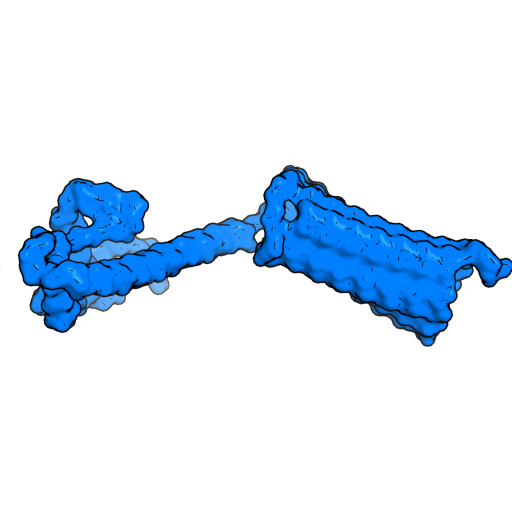212 -14.083 1.00 82.81 240 LEU A C 1
ATOM 1897 O O . LEU A 1 240 ? 17.877 1.080 -15.235 1.00 82.81 240 LEU A O 1
ATOM 1901 N N . SER A 1 241 ? 18.086 0.702 -13.028 1.00 83.94 241 SER A N 1
ATOM 1902 C CA . SER A 1 241 ? 19.349 -0.043 -13.104 1.00 83.94 241 SER A CA 1
ATOM 1903 C C . SER A 1 241 ? 19.305 -1.418 -12.414 1.00 83.94 241 SER A C 1
ATOM 1905 O O . SER A 1 241 ? 20.149 -1.698 -11.559 1.00 83.94 241 SER A O 1
ATOM 1907 N N . PRO A 1 242 ? 18.335 -2.305 -12.731 1.00 82.38 242 PRO A N 1
ATOM 1908 C CA . PRO A 1 242 ? 18.279 -3.616 -12.100 1.00 82.38 242 PRO A CA 1
ATOM 1909 C C . PRO A 1 242 ? 19.194 -4.657 -12.749 1.00 82.38 242 PRO A C 1
ATOM 1911 O O . PRO A 1 242 ? 19.483 -4.586 -13.937 1.00 82.38 242 PRO A O 1
ATOM 1914 N N . MET A 1 243 ? 19.591 -5.703 -12.023 1.00 79.81 243 MET A N 1
ATOM 1915 C CA . MET A 1 243 ? 20.341 -6.805 -12.648 1.00 79.81 243 MET A CA 1
ATOM 1916 C C . MET A 1 243 ? 19.442 -7.611 -13.603 1.00 79.81 243 MET A C 1
ATOM 1918 O O . MET A 1 243 ? 19.838 -7.922 -14.724 1.00 79.81 243 MET A O 1
ATOM 1922 N N . VAL A 1 244 ? 18.203 -7.897 -13.196 1.00 76.56 244 VAL A N 1
ATOM 1923 C CA . VAL A 1 244 ? 17.203 -8.579 -14.034 1.00 76.56 244 VAL A CA 1
ATOM 1924 C C . VAL A 1 244 ? 15.917 -7.760 -14.081 1.00 76.56 244 VAL A C 1
ATOM 1926 O O . VAL A 1 244 ? 15.327 -7.472 -13.035 1.00 76.56 244 VAL A O 1
ATOM 1929 N N . LEU A 1 245 ? 15.478 -7.409 -15.294 1.00 76.94 245 LEU A N 1
ATOM 1930 C CA . LEU A 1 245 ? 14.232 -6.686 -15.547 1.00 76.94 245 LEU A CA 1
ATOM 1931 C C . LEU A 1 245 ? 13.195 -7.617 -16.199 1.00 76.94 245 LEU A C 1
ATOM 1933 O O . LEU A 1 245 ? 13.344 -7.967 -17.370 1.00 76.94 245 LEU A O 1
ATOM 1937 N N . ASN A 1 246 ? 12.137 -7.984 -15.466 1.00 77.00 246 ASN A N 1
ATOM 1938 C CA . ASN A 1 246 ? 10.930 -8.648 -15.998 1.00 77.00 246 ASN A CA 1
ATOM 1939 C C . ASN A 1 246 ? 10.041 -7.674 -16.800 1.00 77.00 246 ASN A C 1
ATOM 1941 O O . ASN A 1 246 ? 10.307 -6.470 -16.760 1.00 77.00 246 ASN A O 1
ATOM 1945 N N . PRO A 1 247 ? 9.016 -8.159 -17.543 1.00 75.44 247 PRO A N 1
ATOM 1946 C CA . PRO A 1 247 ? 8.316 -7.340 -18.526 1.00 75.44 247 PRO A CA 1
ATOM 1947 C C . PRO A 1 247 ? 7.808 -6.031 -17.934 1.00 75.44 247 PRO A C 1
ATOM 1949 O O . PRO A 1 247 ? 7.194 -5.996 -16.861 1.00 75.44 247 PRO A O 1
ATOM 1952 N N . LEU A 1 248 ? 8.097 -4.961 -18.666 1.00 76.25 248 LEU A N 1
ATOM 1953 C CA . LEU A 1 248 ? 7.829 -3.589 -18.275 1.00 76.25 248 LEU A CA 1
ATOM 1954 C C . LEU A 1 248 ? 6.718 -3.036 -19.171 1.00 76.25 248 LEU A C 1
ATOM 1956 O O . LEU A 1 248 ? 6.836 -3.040 -20.398 1.00 76.25 248 LEU A O 1
ATOM 1960 N N . ILE A 1 249 ? 5.628 -2.592 -18.543 1.00 79.94 249 ILE A N 1
ATOM 1961 C CA . ILE A 1 249 ? 4.440 -2.061 -19.219 1.00 79.94 249 ILE A CA 1
ATOM 1962 C C . ILE A 1 249 ? 4.387 -0.554 -18.961 1.00 79.94 249 ILE A C 1
ATOM 1964 O O . ILE A 1 249 ? 4.120 -0.122 -17.834 1.00 79.94 249 ILE A O 1
ATOM 1968 N N . LEU A 1 250 ? 4.626 0.242 -20.008 1.00 76.56 250 LEU A N 1
ATOM 1969 C CA . LEU A 1 250 ? 4.498 1.701 -19.954 1.00 76.56 250 LEU A CA 1
ATOM 1970 C C . LEU A 1 250 ? 3.177 2.147 -20.570 1.00 76.56 250 LEU A C 1
ATOM 1972 O O . LEU A 1 250 ? 2.921 1.960 -21.762 1.00 76.56 250 LEU A O 1
ATOM 1976 N N . THR A 1 251 ? 2.355 2.796 -19.755 1.00 77.88 251 THR A N 1
ATOM 1977 C CA . THR A 1 251 ? 1.199 3.577 -20.218 1.00 77.88 251 THR A CA 1
ATOM 1978 C C . THR A 1 251 ? 1.672 4.965 -20.726 1.00 77.88 251 THR A C 1
ATOM 1980 O O . THR A 1 251 ? 2.872 5.241 -20.641 1.00 77.88 251 THR A O 1
ATOM 1983 N N . PRO A 1 252 ? 0.822 5.819 -21.335 1.00 77.00 252 PRO A N 1
ATOM 1984 C CA . PRO A 1 252 ? 1.318 6.951 -22.116 1.00 77.00 252 PRO A CA 1
ATOM 1985 C C . PRO A 1 252 ? 2.025 7.979 -21.229 1.00 77.00 252 PRO A C 1
ATOM 1987 O O . PRO A 1 252 ? 1.503 8.380 -20.188 1.00 77.00 252 PRO A O 1
ATOM 1990 N N . MET A 1 253 ? 3.210 8.416 -21.658 1.00 76.50 253 MET A N 1
ATOM 1991 C CA . MET A 1 253 ? 4.041 9.388 -20.942 1.00 76.50 253 MET A CA 1
ATOM 1992 C C . MET A 1 253 ? 4.336 10.619 -21.808 1.00 76.50 253 MET A C 1
ATOM 1994 O O . MET A 1 253 ? 4.414 10.514 -23.037 1.00 76.50 253 MET A O 1
ATOM 1998 N N . ALA A 1 254 ? 4.523 11.774 -21.160 1.00 80.12 254 ALA A N 1
ATOM 1999 C CA . ALA A 1 254 ? 4.838 13.041 -21.822 1.00 80.12 254 ALA A CA 1
ATOM 2000 C C . ALA A 1 254 ? 6.028 13.767 -21.170 1.00 80.12 254 ALA A C 1
ATOM 2002 O O . ALA A 1 254 ? 6.009 14.044 -19.969 1.00 80.12 254 ALA A O 1
ATOM 2003 N N . GLY A 1 255 ? 7.052 14.125 -21.955 1.00 78.62 255 GLY A N 1
ATOM 2004 C CA . GLY A 1 255 ? 8.175 14.948 -21.472 1.00 78.62 255 GLY A CA 1
ATOM 2005 C C . GLY A 1 255 ? 9.072 14.263 -20.431 1.00 78.62 255 GLY A C 1
ATOM 2006 O O . GLY A 1 255 ? 9.707 14.933 -19.621 1.00 78.62 255 GLY A O 1
ATOM 2007 N N . SER A 1 256 ? 9.080 12.934 -20.396 1.00 80.50 256 SER A N 1
ATOM 2008 C CA . SER A 1 256 ? 9.753 12.117 -19.383 1.00 80.50 256 SER A CA 1
ATOM 2009 C C . SER A 1 256 ? 10.884 11.302 -20.015 1.00 80.50 256 SER A C 1
ATOM 2011 O O . SER A 1 256 ? 10.585 10.401 -20.792 1.00 80.50 256 SER A O 1
ATOM 2013 N N . PRO A 1 257 ? 12.167 11.553 -19.722 1.00 82.19 257 PRO A N 1
ATOM 2014 C CA . PRO A 1 257 ? 13.229 10.674 -20.199 1.00 82.19 257 PRO A CA 1
ATOM 2015 C C . PRO A 1 257 ? 13.235 9.353 -19.414 1.00 82.19 257 PRO A C 1
ATOM 2017 O O . PRO A 1 257 ? 13.022 9.341 -18.198 1.00 82.19 257 PRO A O 1
ATOM 2020 N N . LEU A 1 258 ? 13.511 8.249 -20.104 1.00 81.50 258 LEU A N 1
ATOM 2021 C CA . LEU A 1 258 ? 13.678 6.913 -19.543 1.00 81.50 258 LEU A CA 1
ATOM 2022 C C . LEU A 1 258 ? 15.115 6.437 -19.771 1.00 81.50 258 LEU A C 1
ATOM 2024 O O . LEU A 1 258 ? 15.556 6.286 -20.908 1.00 81.50 258 LEU A O 1
ATOM 2028 N N . ILE A 1 259 ? 15.835 6.168 -18.685 1.00 82.81 259 ILE A N 1
ATOM 2029 C CA . ILE A 1 259 ? 17.195 5.625 -18.703 1.00 82.81 259 ILE A CA 1
ATOM 2030 C C . ILE A 1 259 ? 17.143 4.204 -18.139 1.00 82.81 259 ILE A C 1
ATOM 2032 O O . ILE A 1 259 ? 16.737 3.996 -16.995 1.00 82.81 259 ILE A O 1
ATOM 2036 N N . LEU A 1 260 ? 17.551 3.227 -18.94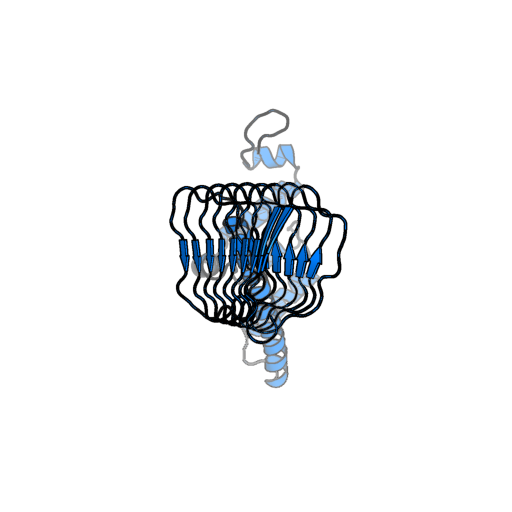5 1.00 78.25 260 LEU A N 1
ATOM 2037 C CA . LEU A 1 260 ? 17.537 1.803 -18.623 1.00 78.25 260 LEU A CA 1
ATOM 2038 C C . LEU A 1 260 ? 18.945 1.220 -18.761 1.00 78.25 260 LEU A C 1
ATOM 2040 O O . LEU A 1 260 ? 19.485 1.149 -19.864 1.00 78.25 260 LEU A O 1
ATOM 2044 N N . SER A 1 261 ? 19.503 0.722 -17.660 1.00 80.50 261 SER A N 1
ATOM 2045 C CA . SER A 1 261 ? 20.803 0.039 -17.652 1.00 80.50 261 SER A CA 1
ATOM 2046 C C . SER A 1 261 ? 20.755 -1.352 -16.991 1.00 80.50 261 SER A C 1
ATOM 2048 O O . SER A 1 261 ? 21.482 -1.575 -16.016 1.00 80.50 261 SER A O 1
ATOM 2050 N N . PRO A 1 262 ? 19.883 -2.286 -17.432 1.00 78.50 262 PRO A N 1
ATOM 2051 C CA . PRO A 1 262 ? 19.819 -3.608 -16.826 1.00 78.50 262 PRO A CA 1
ATOM 2052 C C . PRO A 1 262 ? 20.867 -4.587 -17.370 1.00 78.50 262 PRO A C 1
ATOM 2054 O O . PRO A 1 262 ? 21.287 -4.479 -18.517 1.00 78.50 262 PRO A O 1
ATOM 2057 N N . PHE A 1 263 ? 21.242 -5.613 -16.601 1.00 76.56 263 PHE A N 1
ATOM 2058 C CA . PHE A 1 263 ? 22.084 -6.688 -17.150 1.00 76.56 263 PHE A CA 1
ATOM 2059 C C . PHE A 1 263 ? 21.276 -7.594 -18.101 1.00 76.56 263 PHE A C 1
ATOM 2061 O O . PHE A 1 263 ? 21.704 -7.829 -19.228 1.00 76.56 263 PHE A O 1
ATOM 2068 N N . VAL A 1 264 ? 20.067 -8.019 -17.708 1.00 72.94 264 VAL A N 1
ATOM 2069 C CA . VAL A 1 264 ? 19.119 -8.739 -18.586 1.00 72.94 264 VAL A CA 1
ATOM 2070 C C . VAL A 1 264 ? 17.839 -7.932 -18.785 1.00 72.94 264 VAL A C 1
ATOM 2072 O O . VAL A 1 264 ? 17.152 -7.607 -17.812 1.00 72.94 264 VAL A O 1
ATOM 2075 N N . LEU A 1 265 ? 17.494 -7.662 -20.047 1.00 72.94 265 LEU A N 1
ATOM 2076 C CA . LEU A 1 265 ? 16.277 -6.956 -20.447 1.00 72.94 265 LEU A CA 1
ATOM 2077 C C . LEU A 1 265 ? 15.263 -7.929 -21.066 1.00 72.94 265 LEU A C 1
ATOM 2079 O O . LEU A 1 265 ? 15.514 -8.519 -22.116 1.00 72.94 265 LEU A O 1
ATOM 2083 N N . SER A 1 266 ? 14.101 -8.074 -20.428 1.00 73.19 266 SER A N 1
ATOM 2084 C CA . SER A 1 266 ? 12.929 -8.781 -20.970 1.00 73.19 266 SER A CA 1
ATOM 2085 C C . SER A 1 266 ? 11.996 -7.811 -21.736 1.00 73.19 266 SER A C 1
ATOM 2087 O O . SER A 1 266 ? 12.248 -6.603 -21.708 1.00 73.19 266 SER A O 1
ATOM 2089 N N . PRO A 1 267 ? 10.960 -8.285 -22.462 1.00 71.06 267 PRO A N 1
ATOM 2090 C CA . PRO A 1 267 ? 10.283 -7.457 -23.452 1.00 71.06 267 PRO A CA 1
ATOM 2091 C C . PRO A 1 267 ? 9.585 -6.258 -22.810 1.00 71.06 267 PRO A C 1
ATOM 2093 O O . PRO A 1 267 ? 8.933 -6.364 -21.765 1.00 71.06 267 PRO A O 1
ATOM 2096 N N . ILE A 1 268 ? 9.710 -5.116 -23.479 1.00 72.44 268 ILE A N 1
ATOM 2097 C CA . ILE A 1 268 ? 9.080 -3.859 -23.083 1.00 72.44 268 ILE A CA 1
ATOM 2098 C C . ILE A 1 268 ? 7.837 -3.653 -23.946 1.00 72.44 268 ILE A C 1
ATOM 2100 O O . ILE A 1 268 ? 7.911 -3.717 -25.175 1.00 72.44 268 ILE A O 1
ATOM 2104 N N . ILE A 1 269 ? 6.706 -3.385 -23.291 1.00 75.69 269 ILE A N 1
ATOM 2105 C CA . ILE A 1 269 ? 5.437 -3.040 -23.935 1.00 75.69 269 ILE A CA 1
ATOM 2106 C C . ILE A 1 269 ? 5.238 -1.533 -23.782 1.00 75.69 269 ILE A C 1
ATOM 2108 O O . ILE A 1 269 ? 5.000 -1.034 -22.676 1.00 75.69 269 ILE A O 1
ATOM 2112 N N . LEU A 1 270 ? 5.341 -0.817 -24.902 1.00 71.56 270 LEU A N 1
ATOM 2113 C CA . LEU A 1 270 ? 5.155 0.631 -24.968 1.00 71.56 270 LEU A CA 1
ATOM 2114 C C . LEU A 1 270 ? 3.772 0.970 -25.529 1.00 71.56 270 LEU A C 1
ATOM 2116 O O . LEU A 1 270 ? 3.374 0.472 -26.582 1.00 71.56 270 LEU A O 1
ATOM 2120 N N . SER A 1 271 ? 3.057 1.852 -24.840 1.00 74.88 271 SER A N 1
ATOM 2121 C CA . SER A 1 271 ? 1.895 2.584 -25.366 1.00 74.88 271 SER A CA 1
ATOM 2122 C C . SER A 1 271 ? 2.357 3.934 -25.966 1.00 74.88 271 SER A C 1
ATOM 2124 O O . SER A 1 271 ? 3.543 4.241 -25.853 1.00 74.88 271 SER A O 1
ATOM 2126 N N . PRO A 1 272 ? 1.509 4.748 -26.628 1.00 74.44 272 PRO A N 1
ATOM 2127 C CA . PRO A 1 272 ? 1.988 5.915 -27.372 1.00 74.44 272 PRO A CA 1
ATOM 2128 C C . PRO A 1 272 ? 2.634 6.965 -26.456 1.00 74.44 272 PRO A C 1
ATOM 2130 O O . PRO A 1 272 ? 2.091 7.312 -25.406 1.00 74.44 272 PRO A O 1
ATOM 2133 N N . GLN A 1 273 ? 3.782 7.495 -26.882 1.00 75.25 273 GLN A N 1
ATOM 2134 C CA . GLN A 1 273 ? 4.604 8.436 -26.109 1.00 75.25 273 GLN A CA 1
ATOM 2135 C C . GLN A 1 273 ? 4.784 9.760 -26.860 1.00 75.25 273 GLN A C 1
ATOM 2137 O O . GLN A 1 273 ? 4.809 9.781 -28.094 1.00 75.25 273 GLN A O 1
ATOM 2142 N N . PHE A 1 274 ? 4.920 10.862 -26.113 1.00 76.25 274 PHE A N 1
ATOM 2143 C CA . PHE A 1 274 ? 5.083 12.214 -26.658 1.00 76.25 274 PHE A CA 1
ATOM 2144 C C . PHE A 1 274 ? 6.274 12.931 -26.008 1.00 76.25 274 PHE A C 1
ATOM 2146 O O . PHE A 1 274 ? 6.340 13.013 -24.782 1.00 76.25 274 PHE A O 1
ATOM 2153 N N . LEU A 1 275 ? 7.196 13.483 -26.810 1.00 76.25 275 LEU A N 1
ATOM 2154 C CA . LEU A 1 275 ? 8.415 14.155 -26.315 1.00 76.25 275 LEU A CA 1
ATOM 2155 C C . LEU A 1 275 ? 9.183 13.278 -25.312 1.00 76.25 275 LEU A C 1
ATOM 2157 O O . LEU A 1 275 ? 9.369 13.636 -24.147 1.00 76.25 275 LEU A O 1
ATOM 2161 N N . PHE A 1 276 ? 9.561 12.085 -25.761 1.00 76.69 276 PHE A N 1
ATOM 2162 C CA . PHE A 1 276 ? 10.121 11.031 -24.920 1.00 76.69 276 PHE A CA 1
ATOM 2163 C C . PHE A 1 276 ? 11.533 10.669 -25.380 1.00 76.69 276 PHE A C 1
ATOM 2165 O O . PHE A 1 276 ? 11.772 10.512 -26.572 1.00 76.69 276 PHE A O 1
ATOM 2172 N N . ALA A 1 277 ? 12.466 10.514 -24.447 1.00 78.00 277 ALA A N 1
ATOM 2173 C CA . ALA A 1 277 ? 13.817 10.058 -24.754 1.00 78.00 277 ALA A CA 1
ATOM 2174 C C . ALA A 1 277 ? 14.068 8.724 -24.055 1.00 78.00 277 ALA A C 1
ATOM 2176 O O . ALA A 1 277 ? 13.776 8.597 -22.866 1.00 78.00 277 ALA A O 1
ATOM 2177 N N . VAL A 1 278 ? 14.619 7.750 -24.776 1.00 76.88 278 VAL A N 1
ATOM 2178 C CA . VAL A 1 278 ? 15.024 6.452 -24.226 1.00 76.88 278 VAL A CA 1
ATOM 2179 C C . VAL A 1 278 ? 16.524 6.305 -24.355 1.00 76.88 278 VAL A C 1
ATOM 2181 O O . VAL A 1 278 ? 17.049 6.327 -25.463 1.00 76.88 278 VAL A O 1
ATOM 2184 N N . VAL A 1 279 ? 17.208 6.090 -23.235 1.00 79.00 279 VAL A N 1
ATOM 2185 C CA . VAL A 1 279 ? 18.614 5.681 -23.216 1.00 79.00 279 VAL A CA 1
ATOM 2186 C C . VAL A 1 279 ? 18.684 4.253 -22.694 1.00 79.00 279 VAL A C 1
ATOM 2188 O O . VAL A 1 279 ? 18.261 3.979 -21.572 1.00 79.00 279 VAL A O 1
ATOM 2191 N N . LEU A 1 280 ? 19.204 3.341 -23.508 1.00 71.69 280 LEU A N 1
ATOM 2192 C CA . LEU A 1 280 ? 19.302 1.914 -23.210 1.00 71.69 280 LEU A CA 1
ATOM 2193 C C . LEU A 1 280 ? 20.763 1.474 -23.245 1.00 71.69 280 LEU A C 1
ATOM 2195 O O . LEU A 1 280 ? 21.407 1.539 -24.291 1.00 71.69 280 LEU A O 1
ATOM 2199 N N . SER A 1 281 ? 21.248 0.945 -22.125 1.00 74.19 281 SER A N 1
ATOM 2200 C CA . SER A 1 281 ? 22.566 0.313 -22.020 1.00 74.19 281 SER A CA 1
ATOM 2201 C C . SER A 1 281 ? 22.490 -1.102 -21.410 1.00 74.19 281 SER A C 1
ATOM 2203 O O . SER A 1 281 ? 23.049 -1.325 -20.328 1.00 74.19 281 SER A O 1
ATOM 2205 N N . PRO A 1 282 ? 21.747 -2.057 -22.013 1.00 70.25 282 PRO A N 1
ATOM 2206 C CA . PRO A 1 282 ? 21.670 -3.417 -21.497 1.00 70.25 282 PRO A CA 1
ATOM 2207 C C . PRO A 1 282 ? 22.852 -4.298 -21.927 1.00 70.25 282 PRO A C 1
ATOM 2209 O O . PRO A 1 282 ? 23.437 -4.094 -22.992 1.00 70.25 282 PRO A O 1
ATOM 2212 N N . TYR A 1 283 ? 23.152 -5.332 -21.132 1.00 65.50 283 TYR A N 1
ATOM 2213 C CA . TYR A 1 283 ? 24.117 -6.376 -21.517 1.00 65.50 283 TYR A CA 1
ATOM 2214 C C . TYR A 1 283 ? 23.474 -7.487 -22.371 1.00 65.50 283 TYR A C 1
ATOM 2216 O O . TYR A 1 283 ? 24.082 -7.960 -23.324 1.00 65.50 283 TYR A O 1
ATOM 2224 N N . ALA A 1 284 ? 22.226 -7.875 -22.084 1.00 61.59 284 ALA A N 1
ATOM 2225 C CA . ALA A 1 284 ? 21.434 -8.806 -22.895 1.00 61.59 284 ALA A CA 1
ATOM 2226 C C . ALA A 1 284 ? 20.062 -8.201 -23.239 1.00 61.59 284 ALA A C 1
ATOM 2228 O O . ALA A 1 284 ? 19.340 -7.753 -22.343 1.00 61.59 284 ALA A O 1
ATOM 2229 N N . LEU A 1 285 ? 19.701 -8.194 -24.530 1.00 63.62 285 LEU A N 1
ATOM 2230 C CA . LEU A 1 285 ? 18.518 -7.510 -25.067 1.00 63.62 285 LEU A CA 1
ATOM 2231 C C . LEU A 1 285 ? 17.490 -8.505 -25.634 1.00 63.62 285 LEU A C 1
ATOM 2233 O O . LEU A 1 285 ? 17.842 -9.446 -26.341 1.00 63.62 285 LEU A O 1
ATOM 2237 N N . SER A 1 286 ? 16.211 -8.258 -25.352 1.00 55.28 286 SER A N 1
ATOM 2238 C CA . SER A 1 286 ? 15.057 -8.904 -25.992 1.00 55.28 286 SER A CA 1
ATOM 2239 C C . SER A 1 286 ? 14.236 -7.856 -26.766 1.00 55.28 286 SER A C 1
ATOM 2241 O O . SER A 1 286 ? 14.403 -6.658 -26.516 1.00 55.28 286 SER A O 1
ATOM 2243 N N . PRO A 1 287 ? 13.407 -8.254 -27.751 1.00 56.88 287 PRO A N 1
ATOM 2244 C CA . PRO A 1 287 ? 12.815 -7.308 -28.694 1.00 56.88 287 PRO A CA 1
ATOM 2245 C C . PRO A 1 287 ? 11.835 -6.327 -28.035 1.00 56.88 287 PRO A C 1
ATOM 2247 O O . PRO A 1 287 ? 11.093 -6.675 -27.114 1.00 56.88 287 PRO A O 1
ATOM 2250 N N . LEU A 1 288 ? 11.805 -5.105 -28.571 1.00 60.91 288 LEU A N 1
ATOM 2251 C CA . LEU A 1 288 ? 10.789 -4.099 -28.266 1.00 60.91 288 LEU A CA 1
ATOM 2252 C C . LEU A 1 288 ? 9.493 -4.457 -29.010 1.00 60.91 288 LEU A C 1
ATOM 2254 O O . LEU A 1 288 ? 9.532 -4.721 -30.212 1.00 60.91 288 LEU A O 1
ATOM 2258 N N . VAL A 1 289 ? 8.350 -4.464 -28.321 1.00 59.44 289 VAL A N 1
ATOM 2259 C CA . VAL A 1 289 ? 7.039 -4.707 -28.948 1.00 59.44 289 VAL A CA 1
ATOM 2260 C C . VAL A 1 289 ? 6.287 -3.379 -28.986 1.00 59.44 289 VAL A C 1
ATOM 2262 O O . VAL A 1 289 ? 5.854 -2.866 -27.954 1.00 59.44 289 VAL A O 1
ATOM 2265 N N . GLU A 1 290 ? 6.233 -2.775 -30.173 1.00 59.38 290 GLU A N 1
ATOM 2266 C CA . GLU A 1 290 ? 5.990 -1.339 -30.325 1.00 59.38 290 GLU A CA 1
ATOM 2267 C C . GLU A 1 290 ? 4.522 -0.949 -30.576 1.00 59.38 290 GLU A C 1
ATOM 2269 O O . GLU A 1 290 ? 3.755 -1.659 -31.231 1.00 59.38 290 GLU A O 1
ATOM 2274 N N . SER A 1 291 ? 4.186 0.264 -30.120 1.00 51.50 291 SER A N 1
ATOM 2275 C CA . SER A 1 291 ? 3.129 1.123 -30.656 1.00 51.50 291 SER A CA 1
ATOM 2276 C C . SER A 1 291 ? 3.680 2.544 -30.899 1.00 51.50 291 SER A C 1
ATOM 2278 O O . SER A 1 291 ? 4.667 2.953 -30.296 1.00 51.50 291 SER A O 1
ATOM 2280 N N . LYS A 1 292 ? 3.052 3.277 -31.826 1.00 53.19 292 LYS A N 1
ATOM 2281 C CA . LYS A 1 292 ? 3.479 4.546 -32.456 1.00 53.19 292 LYS A CA 1
ATOM 2282 C C . LYS A 1 292 ? 4.182 5.562 -31.521 1.00 53.19 292 LYS A C 1
ATOM 2284 O O . LYS A 1 292 ? 3.537 6.155 -30.657 1.00 53.19 292 LYS A O 1
ATOM 2289 N N . LEU A 1 293 ? 5.464 5.838 -31.779 1.00 60.78 293 LEU A N 1
ATOM 2290 C CA . LEU A 1 293 ? 6.251 6.902 -31.137 1.00 60.78 293 LEU A CA 1
ATOM 2291 C C . LEU A 1 293 ? 6.117 8.247 -31.882 1.00 60.78 293 LEU A C 1
ATOM 2293 O O . LEU A 1 293 ? 6.081 8.276 -33.115 1.00 60.78 293 LEU A O 1
ATOM 2297 N N . ILE A 1 294 ? 6.040 9.371 -31.156 1.00 59.66 294 ILE A N 1
ATOM 2298 C CA . ILE A 1 294 ? 5.947 10.723 -31.737 1.00 59.66 294 ILE A CA 1
ATOM 2299 C C . ILE A 1 294 ? 6.981 11.640 -31.070 1.00 59.66 294 ILE A C 1
ATOM 2301 O O . ILE A 1 294 ? 6.913 11.885 -29.866 1.00 59.66 294 ILE A O 1
ATOM 2305 N N . ALA A 1 295 ? 7.901 12.192 -31.873 1.00 58.34 295 ALA A N 1
ATOM 2306 C CA . ALA A 1 295 ? 8.967 13.096 -31.422 1.00 58.34 295 ALA A CA 1
ATOM 2307 C C . ALA A 1 295 ? 9.817 12.503 -30.279 1.00 58.34 295 ALA A C 1
ATOM 2309 O O . ALA A 1 295 ? 9.952 13.105 -29.213 1.00 58.34 295 ALA A O 1
ATOM 2310 N N . SER A 1 296 ? 10.353 11.301 -30.504 1.00 60.66 296 SER A N 1
ATOM 2311 C CA . SER A 1 296 ? 11.179 10.572 -29.543 1.00 60.66 296 SER A CA 1
ATOM 2312 C C . SER A 1 296 ? 12.573 10.265 -30.075 1.00 60.66 296 SER A C 1
ATOM 2314 O O . SER A 1 296 ? 12.729 9.972 -31.259 1.00 60.66 296 SER A O 1
ATOM 2316 N N . GLU A 1 297 ? 13.561 10.250 -29.185 1.00 65.50 297 GLU A N 1
ATOM 2317 C CA . GLU A 1 297 ? 14.941 9.861 -29.487 1.00 65.50 297 GLU A CA 1
ATOM 2318 C C . GLU A 1 297 ? 15.299 8.587 -28.711 1.00 65.50 297 GLU A C 1
ATOM 2320 O O . GLU A 1 297 ? 15.016 8.483 -27.515 1.00 65.50 297 GLU A O 1
ATOM 2325 N N . VAL A 1 298 ? 15.892 7.603 -29.393 1.00 66.88 298 VAL A N 1
ATOM 2326 C CA . VAL A 1 298 ? 16.341 6.341 -28.789 1.00 66.88 298 VAL A CA 1
ATOM 2327 C C . VAL A 1 298 ? 17.853 6.245 -28.946 1.00 66.88 298 VAL A C 1
ATOM 2329 O O . VAL A 1 298 ? 18.360 6.132 -30.060 1.00 66.88 298 VAL A O 1
ATOM 2332 N N . VAL A 1 299 ? 18.571 6.277 -27.826 1.00 69.62 299 VAL A N 1
ATOM 2333 C CA . VAL A 1 299 ? 20.027 6.125 -27.760 1.00 69.62 299 VAL A CA 1
ATOM 2334 C C . VAL A 1 299 ? 20.338 4.734 -27.218 1.00 69.62 299 VAL A C 1
ATOM 2336 O O . VAL A 1 299 ? 19.981 4.403 -26.087 1.00 69.62 299 VAL A O 1
ATOM 2339 N N . LEU A 1 300 ? 20.997 3.912 -28.033 1.00 65.56 300 LEU A N 1
ATOM 2340 C CA . LEU A 1 300 ? 21.396 2.550 -27.681 1.00 65.56 300 LEU A CA 1
ATOM 2341 C C . LEU A 1 300 ? 22.916 2.491 -27.491 1.00 65.56 300 LEU A C 1
ATOM 2343 O O . LEU A 1 300 ? 23.662 2.914 -28.372 1.00 65.56 300 LEU A O 1
ATOM 2347 N N . SER A 1 301 ? 23.377 1.903 -26.388 1.00 55.81 301 SER A N 1
ATOM 2348 C CA . SER A 1 301 ? 24.765 1.455 -26.211 1.00 55.81 301 SER A CA 1
ATOM 2349 C C . SER A 1 301 ? 24.795 -0.034 -25.829 1.00 55.81 301 SER A C 1
ATOM 2351 O O . SER A 1 301 ? 24.980 -0.377 -24.658 1.00 55.81 301 SER A O 1
ATOM 2353 N N . PRO A 1 302 ? 24.561 -0.951 -26.790 1.00 54.44 302 PRO A N 1
ATOM 2354 C CA . PRO A 1 302 ? 24.620 -2.384 -26.522 1.00 54.44 302 PRO A CA 1
ATOM 2355 C C . PRO A 1 302 ? 26.062 -2.831 -26.247 1.00 54.44 302 PRO A C 1
ATOM 2357 O O . PRO A 1 302 ? 27.011 -2.254 -26.775 1.00 54.44 302 PRO A O 1
ATOM 2360 N N . SER A 1 303 ? 26.227 -3.901 -25.469 1.00 51.91 303 SER A N 1
ATOM 2361 C CA . SER A 1 303 ? 27.491 -4.636 -25.351 1.00 51.91 303 SER A CA 1
ATOM 2362 C C . SER A 1 303 ? 27.291 -6.107 -25.742 1.00 51.91 303 SER A C 1
ATOM 2364 O O . SER A 1 303 ? 26.265 -6.706 -25.438 1.00 51.91 303 SER A O 1
ATOM 2366 N N . TRP A 1 304 ? 28.291 -6.644 -26.447 1.00 48.16 304 TRP A N 1
ATOM 2367 C CA . TRP A 1 304 ? 28.432 -7.926 -27.166 1.00 48.16 304 TRP A CA 1
ATOM 2368 C C . TRP A 1 304 ? 27.699 -8.091 -28.515 1.00 48.16 304 TRP A C 1
ATOM 2370 O O . TRP A 1 304 ? 28.320 -8.619 -29.432 1.00 48.16 304 TRP A O 1
ATOM 2380 N N . LEU A 1 305 ? 26.450 -7.656 -28.710 1.00 42.50 305 LEU A N 1
ATOM 2381 C CA . LEU A 1 305 ? 25.737 -7.834 -30.005 1.00 42.50 305 LEU A CA 1
ATOM 2382 C C . LEU A 1 305 ? 25.364 -6.518 -30.717 1.00 42.50 305 LEU A C 1
ATOM 2384 O O . LEU A 1 305 ? 24.339 -6.447 -31.393 1.00 42.50 305 LEU A O 1
ATOM 2388 N N . SER A 1 306 ? 26.192 -5.481 -30.559 1.00 40.81 306 SER A N 1
ATOM 2389 C CA . SER A 1 306 ? 26.243 -4.348 -31.500 1.00 40.81 306 SER A CA 1
ATOM 2390 C C . SER A 1 306 ? 27.092 -4.703 -32.714 1.00 40.81 306 SER A C 1
ATOM 2392 O O . SER A 1 306 ? 28.237 -5.152 -32.467 1.00 40.81 306 SER A O 1
#

Secondary structure (DSSP, 8-state):
-B-TTS-B----HHHHHHHH-HHHHHHHHHHHHHHHT--HHHHHHHHHHS--PPPHHHHHHHHSTTSTT--HHHHHHHHHHHHHHH-SSSS-HHHHHHHHHHHHHHHHHHHHHHHHHHHHHHHHHSSS--EES--EEE-----TT--EEEPPEES--EEE--SEE--EEE--EES--EEE--SEE--EEE--EES--EEE--SEE--EEEPPEES--EEE--SEE--EEE--EES--EEE--SEE--EEEPPEES--EEE--SEEPPEEEPPEEEEEEEE--SB----B---EEEEEEEE--SS--

pLDDT: mean 70.34, std 12.42, range [40.81, 91.69]

InterPro domains:
  IPR006954 Moulting cycle mlt-10-like [PF04870] (2-94)

Organism: Oesophagostomum dentatum (NCBI:txid61180)

Radius of gyration: 32.26 Å; chains: 1; bounding box: 68×58×81 Å